Protein AF-A0A8J6VL28-F1 (afdb_monomer_lite)

pLDDT: mean 88.2, std 16.54, range [36.28, 98.81]

Sequence (346 aa):
MFEGRRLRRTLLMALLAIAAMLGVFFAGFLSGGQPANAETRLAEEIAKEVIAACPLADPSDSAARDECGQKLGDSKILSDATAVPVLWGTQLQRNNYNIRTLRTTTRFHPLVMWRVYLSVFMFKGDYRIEQVGDANAGTQQTIIYFPYEYRNDLGLGEYPYPYWHSRTKWESFQFSPEVLMVIEQGKIKAVLRSAEKDRSRDYNSRTWDGRWTWIGETGQQEPRVTLFSYLLSEDNPYTEELDQTYRALDAESRKHDCQTCHNPGNPSFIAPLGIMNYPNQALSIRHTIVRVMESNRMPPAAVDSDGEFIHAGIIDEAERRKYLELARAFAEAGDKALKFEGQPIQ

Structure (mmCIF, N/CA/C/O backbone):
data_AF-A0A8J6VL28-F1
#
_entry.id   AF-A0A8J6VL28-F1
#
loop_
_atom_site.group_PDB
_atom_site.id
_atom_site.type_symbol
_atom_site.label_atom_id
_atom_site.label_alt_id
_atom_site.label_comp_id
_atom_site.label_asym_id
_atom_site.label_entity_id
_atom_site.label_seq_id
_atom_site.pdbx_PDB_ins_code
_atom_site.Cartn_x
_atom_site.Cartn_y
_atom_site.Cartn_z
_atom_site.occupancy
_atom_site.B_iso_or_equiv
_atom_site.auth_seq_id
_atom_site.auth_comp_id
_atom_site.auth_asym_id
_atom_site.auth_atom_id
_atom_site.pdbx_PDB_model_num
ATOM 1 N N . MET A 1 1 ? -60.623 53.398 -21.613 1.00 51.56 1 MET A N 1
ATOM 2 C CA . MET A 1 1 ? -59.429 53.457 -20.732 1.00 51.56 1 MET A CA 1
ATOM 3 C C . MET A 1 1 ? -59.584 52.561 -19.483 1.00 51.56 1 MET A C 1
ATOM 5 O O . MET A 1 1 ? -59.205 52.974 -18.398 1.00 51.56 1 MET A O 1
ATOM 9 N N . PHE A 1 2 ? -60.103 51.324 -19.605 1.00 47.38 2 PHE A N 1
ATOM 10 C CA . PHE A 1 2 ? -60.319 50.438 -18.438 1.00 47.38 2 PHE A CA 1
ATOM 11 C C . PHE A 1 2 ? -60.154 48.921 -18.700 1.00 47.38 2 PHE A C 1
ATOM 13 O O . PHE A 1 2 ? -60.528 48.121 -17.852 1.00 47.38 2 PHE A O 1
ATOM 20 N N . GLU A 1 3 ? -59.533 48.496 -19.809 1.00 46.66 3 GLU A N 1
ATOM 21 C CA . GLU A 1 3 ? -59.345 47.057 -20.116 1.00 46.66 3 GLU A CA 1
ATOM 22 C C . GLU A 1 3 ? -57.904 46.535 -19.955 1.00 46.66 3 GLU A C 1
ATOM 24 O O . GLU A 1 3 ? -57.683 45.332 -19.866 1.00 46.66 3 GLU A O 1
ATOM 29 N N . GLY A 1 4 ? -56.903 47.408 -19.796 1.00 45.47 4 GLY A N 1
ATOM 30 C CA . GLY A 1 4 ? -55.490 46.993 -19.741 1.00 45.47 4 GLY A CA 1
ATOM 31 C C . GLY A 1 4 ? -54.979 46.476 -18.386 1.00 45.47 4 GLY A C 1
ATOM 32 O O . GLY A 1 4 ? -53.867 45.954 -18.312 1.00 45.47 4 GLY A O 1
ATOM 33 N N . ARG A 1 5 ? -55.740 46.623 -17.289 1.00 47.31 5 ARG A N 1
ATOM 34 C CA . ARG A 1 5 ? -55.258 46.289 -15.926 1.00 47.31 5 ARG A CA 1
ATOM 35 C C . ARG A 1 5 ? -55.659 44.903 -15.415 1.00 47.31 5 ARG A C 1
ATOM 37 O O . ARG A 1 5 ? -55.004 44.412 -14.497 1.00 47.31 5 ARG A O 1
ATOM 44 N N . ARG A 1 6 ? -56.678 44.253 -15.992 1.00 48.09 6 ARG A N 1
ATOM 45 C CA . ARG A 1 6 ? -57.078 42.892 -15.577 1.00 48.09 6 ARG A CA 1
ATOM 46 C C . ARG A 1 6 ? -56.187 41.809 -16.188 1.00 48.09 6 ARG A C 1
ATOM 48 O O . ARG A 1 6 ? -55.756 40.934 -15.448 1.00 48.09 6 ARG A O 1
ATOM 55 N N . LEU A 1 7 ? -55.792 41.927 -17.461 1.00 46.69 7 LEU A N 1
ATOM 56 C CA . LEU A 1 7 ? -54.948 40.916 -18.121 1.00 46.69 7 LEU A CA 1
ATOM 57 C C . LEU A 1 7 ? -53.539 40.787 -17.506 1.00 46.69 7 LEU A C 1
ATOM 59 O O . LEU A 1 7 ? -53.004 39.686 -17.414 1.00 46.69 7 LEU A O 1
ATOM 63 N N . ARG A 1 8 ? -52.951 41.890 -17.016 1.00 46.66 8 ARG A N 1
ATOM 64 C CA . ARG A 1 8 ? -51.620 41.870 -16.377 1.00 46.66 8 ARG A CA 1
ATOM 65 C C . ARG A 1 8 ? -51.597 41.182 -15.010 1.00 46.66 8 ARG A C 1
ATOM 67 O O . ARG A 1 8 ? -50.550 40.679 -14.622 1.00 46.66 8 ARG A O 1
ATOM 74 N N . ARG A 1 9 ? -52.718 41.138 -14.279 1.00 47.75 9 ARG A N 1
ATOM 75 C CA . ARG A 1 9 ? -52.777 40.480 -12.960 1.00 47.75 9 ARG A CA 1
ATOM 76 C C . ARG A 1 9 ? -52.974 38.970 -13.073 1.00 47.75 9 ARG A C 1
ATOM 78 O O . ARG A 1 9 ? -52.396 38.237 -12.280 1.00 47.75 9 ARG A O 1
ATOM 85 N N . THR A 1 10 ? -53.704 38.503 -14.085 1.00 49.66 10 THR A N 1
ATOM 86 C CA . THR A 1 10 ? -53.906 37.064 -14.313 1.00 49.66 10 THR A CA 1
ATOM 87 C C . THR A 1 10 ? -52.645 36.384 -14.859 1.00 49.66 10 THR A C 1
ATOM 89 O O . THR A 1 10 ? -52.327 35.276 -14.442 1.00 49.66 10 THR A O 1
ATOM 92 N N . LEU A 1 11 ? -51.865 37.069 -15.709 1.00 47.81 11 LEU A N 1
ATOM 93 C CA . LEU A 1 11 ? -50.587 36.551 -16.225 1.00 47.81 11 LEU A CA 1
ATOM 94 C C . LEU A 1 11 ? -49.465 36.523 -15.171 1.00 47.81 11 LEU A C 1
ATOM 96 O O . LEU A 1 11 ? -48.680 35.578 -15.156 1.00 47.81 11 LEU A O 1
ATOM 100 N N . LEU A 1 12 ? -49.407 37.495 -14.248 1.00 46.97 12 LEU A N 1
ATOM 101 C CA . LEU A 1 12 ? -48.402 37.484 -13.171 1.00 46.97 12 LEU A CA 1
ATOM 102 C C . LEU A 1 12 ? -48.666 36.383 -12.127 1.00 46.97 12 LEU A C 1
ATOM 104 O O . LEU A 1 12 ? -47.725 35.778 -11.625 1.00 46.97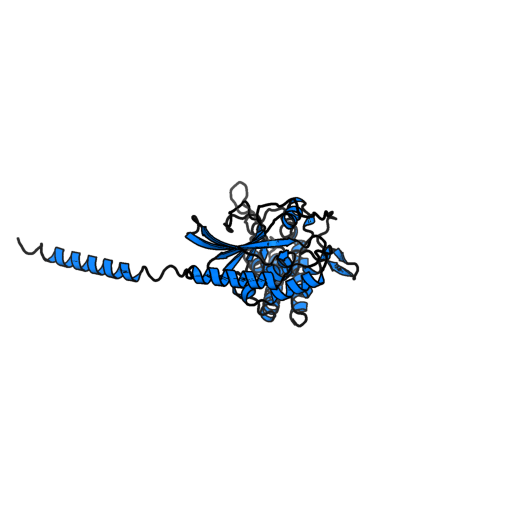 12 LEU A O 1
ATOM 108 N N . MET A 1 13 ? -49.937 36.096 -11.824 1.00 47.69 13 MET A N 1
ATOM 109 C CA . MET A 1 13 ? -50.317 35.031 -10.884 1.00 47.69 13 MET A CA 1
ATOM 110 C C . MET A 1 13 ? -50.080 33.627 -11.467 1.00 47.69 13 MET A C 1
ATOM 112 O O . MET A 1 13 ? -49.684 32.725 -10.734 1.00 47.69 13 MET A O 1
ATOM 116 N N . ALA A 1 14 ? -50.248 33.440 -12.783 1.00 49.41 14 ALA A N 1
ATOM 117 C CA . ALA A 1 14 ? -49.960 32.164 -13.446 1.00 49.41 14 ALA A CA 1
ATOM 118 C C . ALA A 1 14 ? -48.448 31.852 -13.520 1.00 49.41 14 ALA A C 1
ATOM 120 O O . ALA A 1 14 ? -48.051 30.701 -13.353 1.00 49.41 14 ALA A O 1
ATOM 121 N N . LEU A 1 15 ? -47.591 32.867 -13.694 1.00 47.31 15 LEU A N 1
ATOM 122 C CA . LEU A 1 15 ? -46.130 32.692 -13.712 1.00 47.31 15 LEU A CA 1
ATOM 123 C C . LEU A 1 15 ? -45.536 32.415 -12.318 1.00 47.31 15 LEU A C 1
ATOM 125 O O . LEU A 1 15 ? -44.599 31.628 -12.203 1.00 47.31 15 LEU A O 1
ATOM 129 N N . LEU A 1 16 ? -46.111 32.980 -11.250 1.00 46.44 16 LEU A N 1
ATOM 130 C CA . LEU A 1 16 ? -45.704 32.678 -9.868 1.00 46.44 16 LEU A CA 1
ATOM 131 C C . LEU A 1 16 ? -46.142 31.276 -9.409 1.00 46.44 16 LEU A C 1
ATOM 133 O O . LEU A 1 16 ? -45.408 30.629 -8.666 1.00 46.44 16 LEU A O 1
ATOM 137 N N . ALA A 1 17 ? -47.277 30.763 -9.897 1.00 46.38 17 ALA A N 1
ATOM 138 C CA . ALA A 1 17 ? -47.716 29.397 -9.600 1.00 46.38 17 ALA A CA 1
ATOM 139 C C . ALA A 1 17 ? -46.851 28.326 -10.297 1.00 46.38 17 ALA A C 1
ATOM 141 O O . ALA A 1 17 ? -46.592 27.276 -9.712 1.00 46.38 17 ALA A O 1
ATOM 142 N N . ILE A 1 18 ? -46.341 28.601 -11.505 1.00 48.75 18 ILE A N 1
ATOM 143 C CA . ILE A 1 18 ? -45.423 27.693 -12.216 1.00 48.75 18 ILE A CA 1
ATOM 144 C C . ILE A 1 18 ? -44.011 27.739 -11.602 1.00 48.75 18 ILE A C 1
ATOM 146 O O . ILE A 1 18 ? -43.383 26.694 -11.452 1.00 48.75 18 ILE A O 1
ATOM 150 N N . ALA A 1 19 ? -43.536 28.905 -11.148 1.00 46.47 19 ALA A N 1
ATOM 151 C CA . ALA A 1 19 ? -42.257 29.013 -10.437 1.00 46.47 19 ALA A CA 1
ATOM 152 C C . ALA A 1 19 ? -42.285 28.349 -9.043 1.00 46.47 19 ALA A C 1
ATOM 154 O O . ALA A 1 19 ? -41.301 27.735 -8.635 1.00 46.47 19 ALA A O 1
ATOM 155 N N . ALA A 1 20 ? -43.420 28.394 -8.334 1.00 43.62 20 ALA A N 1
ATOM 156 C CA . ALA A 1 20 ? -43.580 27.710 -7.050 1.00 43.62 20 ALA A CA 1
ATOM 157 C C . ALA A 1 20 ? -43.769 26.185 -7.195 1.00 43.62 20 ALA A C 1
ATOM 159 O O . ALA A 1 20 ? -43.295 25.437 -6.344 1.00 43.62 20 ALA A O 1
ATOM 160 N N . MET A 1 21 ? -44.388 25.698 -8.280 1.00 40.28 21 MET A N 1
ATOM 161 C CA . MET A 1 21 ? -44.504 24.252 -8.537 1.00 40.28 21 MET A CA 1
ATOM 162 C C . MET A 1 21 ? -43.230 23.622 -9.120 1.00 40.28 21 MET A C 1
ATOM 164 O O . MET A 1 21 ? -42.978 22.445 -8.872 1.00 40.28 21 MET A O 1
ATOM 168 N N . LEU A 1 22 ? -42.378 24.389 -9.810 1.00 40.84 22 LEU A N 1
ATOM 169 C CA . LEU A 1 22 ? -41.044 23.922 -10.219 1.00 40.84 22 LEU A CA 1
ATOM 170 C C . LEU A 1 22 ? -40.004 24.002 -9.085 1.00 40.84 22 LEU A C 1
ATOM 172 O O . LEU A 1 22 ? -39.051 23.227 -9.084 1.00 40.84 22 LEU A O 1
ATOM 176 N N . GLY A 1 23 ? -40.202 24.873 -8.089 1.00 36.28 23 GLY A N 1
ATOM 177 C CA . GLY A 1 23 ? -39.309 24.999 -6.928 1.00 36.28 23 GLY A CA 1
ATOM 178 C C . GLY A 1 23 ? -39.436 23.879 -5.886 1.00 36.28 23 GLY A C 1
ATOM 179 O O . GLY A 1 23 ? -38.492 23.639 -5.139 1.00 36.28 23 GLY A O 1
ATOM 180 N N . VAL A 1 24 ? -40.565 23.161 -5.847 1.00 40.91 24 VAL A N 1
ATOM 181 C CA . VAL A 1 24 ? -40.807 22.093 -4.853 1.00 40.91 24 VAL A CA 1
ATOM 182 C C . VAL A 1 24 ? -40.460 20.696 -5.388 1.00 40.91 24 VAL A C 1
ATOM 184 O O . VAL A 1 24 ? -40.190 19.795 -4.601 1.00 40.91 24 VAL A O 1
ATOM 187 N N . PHE A 1 25 ? -40.353 20.510 -6.709 1.00 37.97 25 PHE A N 1
ATOM 188 C CA . PHE A 1 25 ? -39.942 19.223 -7.296 1.00 37.97 25 PHE A CA 1
ATOM 189 C C . PHE A 1 25 ? -38.432 19.080 -7.550 1.00 37.97 25 PHE A C 1
ATOM 191 O O . PHE A 1 25 ? -37.958 17.961 -7.728 1.00 37.97 25 PHE A O 1
ATOM 198 N N . PHE A 1 26 ? -37.653 20.167 -7.505 1.00 41.19 26 PHE A N 1
ATOM 199 C CA . PHE A 1 26 ? -36.195 20.115 -7.712 1.00 41.19 26 PHE A CA 1
ATOM 200 C C . PHE A 1 26 ? -35.355 20.068 -6.426 1.00 41.19 26 PHE A C 1
ATOM 202 O O . PHE A 1 26 ? -34.141 19.902 -6.501 1.00 41.19 26 PHE A O 1
ATOM 209 N N . ALA A 1 27 ? -35.974 20.151 -5.244 1.00 38.44 27 ALA A N 1
ATOM 210 C CA . ALA A 1 27 ? -35.260 20.073 -3.965 1.00 38.44 27 ALA A CA 1
ATOM 211 C C . ALA A 1 27 ? -35.035 18.631 -3.456 1.00 38.44 27 ALA A C 1
ATOM 213 O O . ALA A 1 27 ? -34.328 18.436 -2.472 1.00 38.44 27 ALA A O 1
ATOM 214 N N . GLY A 1 28 ? -35.619 17.617 -4.108 1.00 36.34 28 GLY A N 1
ATOM 215 C CA . GLY A 1 28 ? -35.591 16.222 -3.639 1.00 36.34 28 GLY A CA 1
ATOM 216 C C . GLY A 1 28 ? -34.660 15.266 -4.393 1.00 36.34 28 GLY A C 1
ATOM 217 O O . GLY A 1 28 ? -34.542 14.117 -3.985 1.00 36.34 28 GLY A O 1
ATOM 218 N N . PHE A 1 29 ? -34.012 15.700 -5.482 1.00 38.00 29 PHE A N 1
ATOM 219 C CA . PHE A 1 29 ? -33.275 14.797 -6.388 1.00 38.00 29 PHE A CA 1
ATOM 220 C C . PHE A 1 29 ? -31.775 15.082 -6.539 1.00 38.00 29 PHE A C 1
ATOM 222 O O . PHE A 1 29 ? -31.102 14.421 -7.325 1.00 38.00 29 PHE A O 1
ATOM 229 N N . LEU A 1 30 ? -31.213 16.013 -5.766 1.00 42.06 30 LEU A N 1
ATOM 230 C CA . LEU A 1 30 ? -29.786 16.344 -5.826 1.00 42.06 30 LEU A CA 1
ATOM 231 C C . LEU A 1 30 ? -29.181 16.416 -4.425 1.00 42.06 30 LEU A C 1
ATOM 233 O O . LEU A 1 30 ? -28.830 17.494 -3.964 1.00 42.06 30 LEU A O 1
ATOM 237 N N . SER A 1 31 ? -29.100 15.271 -3.743 1.00 40.59 31 SER A N 1
ATOM 238 C CA . SER A 1 31 ? -28.101 14.946 -2.706 1.00 40.59 31 SER A CA 1
ATOM 239 C C . SER A 1 31 ? -28.357 13.522 -2.211 1.00 40.59 31 SER A C 1
ATOM 241 O O . SER A 1 31 ? -28.978 13.309 -1.174 1.00 40.59 31 SER A O 1
ATOM 243 N N . GLY A 1 32 ? -27.900 12.526 -2.972 1.00 37.84 32 GLY A N 1
ATOM 244 C CA . GLY A 1 32 ? -27.868 11.126 -2.540 1.00 37.84 32 GLY A CA 1
ATOM 245 C C . GLY A 1 32 ? -26.802 10.884 -1.467 1.00 37.84 32 GLY A C 1
ATOM 246 O O . GLY A 1 32 ? -25.887 10.098 -1.683 1.00 37.84 32 GLY A O 1
ATOM 247 N N . GLY A 1 33 ? -26.880 11.589 -0.338 1.00 49.34 33 GLY A N 1
ATOM 248 C CA . GLY A 1 33 ? -26.150 11.216 0.868 1.00 49.34 33 GLY A CA 1
ATOM 249 C C . GLY A 1 33 ? -26.872 10.046 1.524 1.00 49.34 33 GLY A C 1
ATOM 250 O O . GLY A 1 33 ? -28.077 10.130 1.770 1.00 49.34 33 GLY A O 1
ATOM 251 N N . GLN A 1 34 ? -26.171 8.941 1.790 1.00 54.88 34 GLN A N 1
ATOM 252 C CA . GLN A 1 34 ? -26.718 7.910 2.671 1.00 54.88 34 GLN A CA 1
ATOM 253 C C . GLN A 1 34 ? -27.100 8.567 4.009 1.00 54.88 34 GLN A C 1
ATOM 255 O O . GLN A 1 34 ? -26.361 9.428 4.491 1.00 54.88 34 GLN A O 1
ATOM 260 N N . PRO A 1 35 ? -28.244 8.205 4.619 1.00 59.59 35 PRO A N 1
ATOM 261 C CA . PRO A 1 35 ? -28.611 8.760 5.916 1.00 59.59 35 PRO A CA 1
ATOM 262 C C . PRO A 1 35 ? -27.474 8.484 6.903 1.00 59.59 35 PRO A C 1
ATOM 264 O O . PRO A 1 35 ? -26.971 7.364 6.932 1.00 59.59 35 PRO A O 1
ATOM 267 N N . ALA A 1 36 ? -27.096 9.472 7.720 1.00 64.81 36 ALA A N 1
ATOM 268 C CA . ALA A 1 36 ? -25.965 9.405 8.657 1.00 64.81 36 ALA A CA 1
ATOM 269 C C . ALA A 1 36 ? -25.915 8.112 9.507 1.00 64.81 36 ALA A C 1
ATOM 271 O O . ALA A 1 36 ? -24.843 7.670 9.896 1.00 64.81 36 ALA A O 1
ATOM 272 N N . ASN A 1 37 ? -27.058 7.462 9.748 1.00 79.56 37 ASN A N 1
ATOM 273 C CA . ASN A 1 37 ? -27.163 6.165 10.425 1.00 79.56 37 ASN A CA 1
ATOM 274 C C . ASN A 1 37 ? -26.621 4.977 9.586 1.00 79.56 37 ASN A C 1
ATOM 276 O O . ASN A 1 37 ? -26.006 4.060 10.120 1.00 79.56 37 ASN A O 1
ATOM 280 N N . ALA A 1 38 ? -26.815 4.962 8.265 1.00 87.19 38 ALA A N 1
ATOM 281 C CA . ALA A 1 38 ? -26.310 3.890 7.402 1.00 87.19 38 ALA A CA 1
ATOM 282 C C . ALA A 1 38 ? -24.778 3.896 7.292 1.00 87.19 38 ALA A C 1
ATOM 284 O O . ALA A 1 38 ? -24.175 2.829 7.361 1.00 87.19 38 ALA A O 1
ATOM 285 N N . GLU A 1 39 ? -24.153 5.071 7.174 1.00 89.50 39 GLU A N 1
ATOM 286 C CA . GLU A 1 39 ? -22.689 5.165 7.100 1.00 89.50 39 GLU A CA 1
ATOM 287 C C . GLU A 1 39 ? -22.029 4.811 8.441 1.00 89.50 39 GLU A C 1
ATOM 289 O O . GLU A 1 39 ? -21.045 4.078 8.453 1.00 89.50 39 GLU A O 1
ATOM 294 N N . THR A 1 40 ? -22.617 5.215 9.576 1.00 92.31 40 THR A N 1
ATOM 295 C CA . THR A 1 40 ? -22.145 4.782 10.904 1.00 92.31 40 THR A CA 1
ATOM 296 C C . THR A 1 40 ? -22.253 3.270 11.089 1.00 92.31 40 THR A C 1
ATOM 298 O O . THR A 1 40 ? -21.316 2.660 11.591 1.00 92.31 40 THR A O 1
ATOM 301 N N . ARG A 1 41 ? -23.348 2.634 10.648 1.00 95.44 41 ARG A N 1
ATOM 302 C CA . ARG A 1 41 ? -23.476 1.167 10.713 1.00 95.44 41 ARG A CA 1
ATOM 303 C C . ARG A 1 41 ? -22.426 0.458 9.863 1.00 95.44 41 ARG A C 1
ATOM 305 O O . ARG A 1 41 ? -21.771 -0.449 10.361 1.00 95.44 41 ARG A O 1
ATOM 312 N N . LEU A 1 42 ? -22.214 0.915 8.627 1.00 96.56 42 LEU A N 1
ATOM 313 C CA . LEU A 1 42 ? -21.136 0.404 7.778 1.00 96.56 42 LEU A CA 1
ATOM 314 C C . LEU A 1 42 ? -19.771 0.563 8.467 1.00 96.56 42 LEU A C 1
ATOM 316 O O . LEU A 1 42 ? -18.965 -0.362 8.471 1.00 96.56 42 LEU A O 1
ATOM 320 N N . ALA A 1 43 ? -19.524 1.719 9.083 1.00 97.75 43 ALA A N 1
ATOM 321 C CA . ALA A 1 43 ? -18.290 1.986 9.805 1.00 97.75 43 ALA A CA 1
ATOM 322 C C . ALA A 1 43 ? -18.095 1.046 11.012 1.00 97.75 43 ALA A C 1
ATOM 324 O O . ALA A 1 43 ? -16.985 0.572 11.241 1.00 97.75 43 ALA A O 1
ATOM 325 N N . GLU A 1 44 ? -19.157 0.722 11.754 1.00 97.94 44 GLU A N 1
ATOM 326 C CA . GLU A 1 44 ? -19.109 -0.267 12.839 1.00 97.94 44 GLU A CA 1
ATOM 327 C C . GLU A 1 44 ? -18.817 -1.684 12.336 1.00 97.94 44 GLU A C 1
ATOM 329 O O . GLU A 1 44 ? -18.062 -2.416 12.975 1.00 97.94 44 GLU A O 1
ATOM 334 N N . GLU A 1 45 ? -19.413 -2.089 11.214 1.00 98.19 45 GLU A N 1
ATOM 335 C CA . GLU A 1 45 ? -19.174 -3.404 10.613 1.00 98.19 45 GLU A CA 1
ATOM 336 C C . GLU A 1 45 ? -17.727 -3.529 10.117 1.00 98.19 45 GLU A C 1
ATOM 338 O O . GLU A 1 45 ? -17.048 -4.496 10.459 1.00 98.19 45 GLU A O 1
ATOM 343 N N . ILE A 1 46 ? -17.218 -2.508 9.414 1.00 98.56 46 ILE A N 1
ATOM 344 C CA . ILE A 1 46 ? -15.805 -2.417 9.011 1.00 98.56 46 ILE A CA 1
ATOM 345 C C . ILE A 1 46 ? -14.895 -2.501 10.238 1.00 98.56 46 ILE A C 1
ATOM 347 O O . ILE A 1 46 ? -13.900 -3.224 10.219 1.00 98.56 46 ILE A O 1
ATOM 351 N N . ALA A 1 47 ? -15.223 -1.776 11.313 1.00 98.56 47 ALA A N 1
ATOM 352 C CA . ALA A 1 47 ? -14.386 -1.752 12.502 1.00 98.56 47 ALA A CA 1
ATOM 353 C C . ALA A 1 47 ? -14.254 -3.139 13.144 1.00 98.56 47 ALA A C 1
ATOM 355 O O . ALA A 1 47 ? -13.145 -3.589 13.437 1.00 98.56 47 ALA A O 1
ATOM 356 N N . LYS A 1 48 ? -15.385 -3.831 13.311 1.00 98.38 48 LYS A N 1
ATOM 357 C CA . LYS A 1 48 ? -15.433 -5.190 13.865 1.00 98.38 48 LYS A CA 1
ATOM 358 C C . LYS A 1 48 ? -14.666 -6.182 12.998 1.00 98.38 48 LYS A C 1
ATOM 360 O O . LYS A 1 48 ? -13.923 -6.992 13.542 1.00 98.38 48 LYS A O 1
ATOM 365 N N . GLU A 1 49 ? -14.812 -6.089 11.680 1.00 98.38 49 GLU A N 1
ATOM 366 C CA . GLU A 1 49 ? -14.115 -6.954 10.729 1.00 98.38 49 GLU A CA 1
ATOM 367 C C . GLU A 1 49 ? -12.590 -6.799 10.829 1.00 98.38 49 GLU A C 1
ATOM 369 O O . GLU A 1 49 ? -11.865 -7.782 10.974 1.00 98.38 49 GLU A O 1
ATOM 374 N N . VAL A 1 50 ? -12.096 -5.557 10.817 1.00 98.62 50 VAL A N 1
ATOM 375 C CA . VAL A 1 50 ? -10.658 -5.250 10.897 1.00 98.62 50 VAL A CA 1
ATOM 376 C C . VAL A 1 50 ? -10.053 -5.754 12.208 1.00 98.62 50 VAL A C 1
ATOM 378 O O . VAL A 1 50 ? -8.985 -6.368 12.211 1.00 98.62 50 VAL A O 1
ATOM 381 N N . ILE A 1 51 ? -10.752 -5.528 13.321 1.00 98.50 51 ILE A N 1
ATOM 382 C CA . ILE A 1 51 ? -10.334 -5.983 14.650 1.00 98.50 51 ILE A CA 1
ATOM 383 C C . ILE A 1 51 ? -10.295 -7.512 14.723 1.00 98.50 51 ILE A C 1
ATOM 385 O O . ILE A 1 51 ? -9.324 -8.076 15.223 1.00 98.50 51 ILE A O 1
ATOM 389 N N . ALA A 1 52 ? -11.331 -8.184 14.215 1.00 98.38 52 ALA A N 1
ATOM 390 C CA . ALA A 1 52 ? -11.411 -9.642 14.221 1.00 98.38 52 ALA A CA 1
ATOM 391 C C . ALA A 1 52 ? -10.341 -10.290 13.327 1.00 98.38 52 ALA A C 1
ATOM 393 O O . ALA A 1 52 ? -9.845 -11.373 13.645 1.00 98.38 52 ALA A O 1
ATOM 394 N N . ALA A 1 53 ? -9.969 -9.633 12.226 1.00 98.56 53 ALA A N 1
ATOM 395 C CA . ALA A 1 53 ? -8.937 -10.119 11.323 1.00 98.56 53 ALA A CA 1
ATOM 396 C C . ALA A 1 53 ? -7.535 -10.057 11.948 1.00 98.56 53 ALA A C 1
ATOM 398 O O . ALA A 1 53 ? -6.752 -10.989 11.774 1.00 98.56 53 ALA A O 1
ATOM 399 N N . CYS A 1 54 ? -7.229 -8.993 12.695 1.00 98.44 54 CYS A N 1
ATOM 400 C CA . CYS A 1 54 ? -5.874 -8.699 13.168 1.00 98.44 54 CYS A CA 1
ATOM 401 C C . CYS A 1 54 ? -5.821 -8.436 14.683 1.00 98.44 54 CYS A C 1
ATOM 403 O O . CYS A 1 54 ? -5.515 -7.313 15.099 1.00 98.44 54 CYS A O 1
ATOM 405 N N . PRO A 1 55 ? -6.109 -9.449 15.521 1.00 98.06 55 PRO A N 1
ATOM 406 C CA . PRO A 1 55 ? -6.022 -9.319 16.973 1.00 98.06 55 PRO A CA 1
ATOM 407 C C . PRO A 1 55 ? -4.571 -9.128 17.446 1.00 98.06 55 PRO A C 1
ATOM 409 O O . PRO A 1 55 ? -3.613 -9.334 16.693 1.00 98.06 55 PRO A O 1
ATOM 412 N N . LEU A 1 56 ? -4.405 -8.760 18.721 1.00 98.25 56 LEU A N 1
ATOM 413 C CA . LEU A 1 56 ? -3.096 -8.753 19.381 1.00 98.25 56 LEU A CA 1
ATOM 414 C C . LEU A 1 56 ? -2.448 -10.144 19.337 1.00 98.25 56 LEU A C 1
ATOM 416 O O . LEU A 1 56 ? -3.082 -11.151 19.648 1.00 98.25 56 LEU A O 1
ATOM 420 N N . ALA A 1 57 ? -1.169 -10.168 18.980 1.00 97.75 57 ALA A N 1
ATOM 421 C CA . ALA A 1 57 ? -0.306 -11.340 18.946 1.00 97.75 57 ALA A CA 1
ATOM 422 C C . ALA A 1 57 ? 1.129 -10.918 19.313 1.00 97.75 57 ALA A C 1
ATOM 424 O O . ALA A 1 57 ? 1.380 -9.746 19.607 1.00 97.75 57 ALA A O 1
ATOM 425 N N . ASP A 1 58 ? 2.074 -11.856 19.287 1.00 97.69 58 ASP A N 1
ATOM 426 C CA . ASP A 1 58 ? 3.492 -11.522 19.419 1.00 97.69 58 ASP A CA 1
ATOM 427 C C . ASP A 1 58 ? 3.928 -10.603 18.244 1.00 97.69 58 ASP A C 1
ATOM 429 O O . ASP A 1 58 ? 3.633 -10.912 17.080 1.00 97.69 58 ASP A O 1
ATOM 433 N N . PRO A 1 59 ? 4.601 -9.460 18.503 1.00 97.06 59 PRO A N 1
ATOM 434 C CA . PRO A 1 59 ? 5.089 -8.552 17.460 1.00 97.06 59 PRO A CA 1
ATOM 435 C C . PRO A 1 59 ? 6.066 -9.172 16.447 1.00 97.06 59 PRO A C 1
ATOM 437 O O . PRO A 1 59 ? 6.273 -8.572 15.389 1.00 97.06 59 PRO A O 1
ATOM 440 N N . SER A 1 60 ? 6.660 -10.327 16.759 1.00 97.81 60 SER A N 1
ATOM 441 C CA . SER A 1 60 ? 7.567 -11.097 15.896 1.00 97.81 60 SER A CA 1
ATOM 442 C C . SER A 1 60 ? 6.876 -12.222 15.105 1.00 97.81 60 SER A C 1
ATOM 444 O O . SER A 1 60 ? 7.497 -12.833 14.235 1.00 97.81 60 SER A O 1
ATOM 446 N N . ASP A 1 61 ? 5.587 -12.483 15.352 1.00 98.44 61 ASP A N 1
ATOM 447 C CA . ASP A 1 61 ? 4.855 -13.604 14.753 1.00 98.44 61 ASP A CA 1
ATOM 448 C C . ASP A 1 61 ? 4.434 -13.325 13.298 1.00 98.44 61 ASP A C 1
ATOM 450 O O . ASP A 1 61 ? 3.405 -12.691 13.021 1.00 98.44 61 ASP A O 1
ATOM 454 N N . SER A 1 62 ? 5.235 -13.831 12.355 1.00 97.62 62 SER A N 1
ATOM 455 C CA . SER A 1 62 ? 4.941 -13.778 10.918 1.00 97.62 62 SER A CA 1
ATOM 456 C C . SER A 1 62 ? 3.683 -14.563 10.531 1.00 97.62 62 SER A C 1
ATOM 458 O O . SER A 1 62 ? 2.984 -14.149 9.609 1.00 97.62 62 SER A O 1
ATOM 460 N N . ALA A 1 63 ? 3.357 -15.664 11.217 1.00 98.38 63 ALA A N 1
ATOM 461 C CA . ALA A 1 63 ? 2.183 -16.471 10.884 1.00 98.38 63 ALA A CA 1
ATOM 462 C C . ALA A 1 63 ? 0.892 -15.734 11.261 1.00 98.38 63 ALA A C 1
ATOM 464 O O . ALA A 1 63 ? -0.024 -15.642 10.444 1.00 98.38 63 ALA A O 1
ATOM 465 N N . ALA A 1 64 ? 0.852 -15.113 12.444 1.00 98.56 64 ALA A N 1
ATOM 466 C CA . ALA A 1 64 ? -0.261 -14.254 12.844 1.00 98.56 64 ALA A CA 1
ATOM 467 C C . ALA A 1 64 ? -0.416 -13.044 11.910 1.00 98.56 64 ALA A C 1
ATOM 469 O O . ALA A 1 64 ? -1.534 -12.601 11.638 1.00 98.56 64 ALA A O 1
ATOM 470 N N . ARG A 1 65 ? 0.696 -12.496 11.401 1.00 98.25 65 ARG A N 1
ATOM 471 C CA . ARG A 1 65 ? 0.668 -11.429 10.395 1.00 98.25 65 ARG A CA 1
ATOM 472 C C . ARG A 1 65 ? 0.081 -11.916 9.065 1.00 98.25 65 ARG A C 1
ATOM 474 O O . ARG A 1 65 ? -0.726 -11.196 8.476 1.00 98.25 65 ARG A O 1
ATOM 481 N N . ASP A 1 66 ? 0.462 -13.102 8.601 1.00 98.44 66 ASP A N 1
ATOM 482 C CA . ASP A 1 66 ? -0.022 -13.671 7.338 1.00 98.44 66 ASP A CA 1
ATOM 483 C C . ASP A 1 66 ? -1.509 -14.045 7.426 1.00 98.44 66 ASP A C 1
ATOM 485 O O . ASP A 1 66 ? -2.276 -13.696 6.529 1.00 98.44 66 ASP A O 1
ATOM 489 N N . GLU A 1 67 ? -1.952 -14.636 8.540 1.00 98.56 67 GLU A N 1
ATOM 490 C CA . GLU A 1 67 ? -3.369 -14.924 8.801 1.00 98.56 67 GLU A CA 1
ATOM 491 C C . GLU A 1 67 ? -4.210 -13.637 8.829 1.00 98.56 67 GLU A C 1
ATOM 493 O O . GLU A 1 67 ? -5.280 -13.566 8.222 1.00 98.56 67 GLU A O 1
ATOM 498 N N . CYS A 1 68 ? -3.709 -12.593 9.495 1.00 98.62 68 CYS A N 1
ATOM 499 C CA . CYS A 1 68 ? -4.325 -11.267 9.498 1.00 98.62 68 CYS A CA 1
ATOM 500 C C . CYS A 1 68 ? -4.415 -10.686 8.081 1.00 98.62 68 CYS A C 1
ATOM 502 O O . CYS A 1 68 ? -5.477 -10.216 7.671 1.00 98.62 68 CYS A O 1
ATOM 504 N N . GLY A 1 69 ? -3.335 -10.775 7.296 1.00 98.25 69 GLY A N 1
ATOM 505 C CA . GLY A 1 69 ? -3.341 -10.390 5.889 1.00 98.25 69 GLY A CA 1
ATOM 506 C C . GLY A 1 69 ? -4.422 -11.129 5.102 1.00 98.25 69 GLY A C 1
ATOM 507 O O . GLY A 1 69 ? -5.247 -10.483 4.453 1.00 98.25 69 GLY A O 1
ATOM 508 N N . GLN A 1 70 ? -4.460 -12.457 5.201 1.00 98.00 70 GLN A N 1
ATOM 509 C CA . GLN A 1 70 ? -5.435 -13.299 4.515 1.00 98.00 70 GLN A CA 1
ATOM 510 C C . GLN A 1 70 ? -6.874 -12.910 4.872 1.00 98.00 70 GLN A C 1
ATOM 512 O O . GLN A 1 70 ? -7.640 -12.567 3.975 1.00 98.00 70 GLN A O 1
ATOM 517 N N . LYS A 1 71 ? -7.224 -12.859 6.166 1.00 98.50 71 LYS A N 1
ATOM 518 C CA . LYS A 1 71 ? -8.573 -12.483 6.627 1.00 98.50 71 LYS A CA 1
ATOM 519 C C . LYS A 1 71 ? -9.002 -11.109 6.116 1.00 98.50 71 LYS A C 1
ATOM 521 O O . LYS A 1 71 ? -10.127 -10.956 5.649 1.00 98.50 71 LYS A O 1
ATOM 526 N N . LEU A 1 72 ? -8.108 -10.118 6.164 1.00 98.25 72 LEU A N 1
ATOM 527 C CA . LEU A 1 72 ? -8.396 -8.784 5.637 1.00 98.25 72 LEU A CA 1
ATOM 528 C C . LEU A 1 72 ? -8.594 -8.789 4.111 1.00 98.25 72 LEU A C 1
ATOM 530 O O . LEU A 1 72 ? -9.459 -8.078 3.605 1.00 98.25 72 LEU A O 1
ATOM 534 N N . GLY A 1 73 ? -7.792 -9.561 3.371 1.00 96.56 73 GLY A N 1
ATOM 535 C CA . GLY A 1 73 ? -7.889 -9.660 1.911 1.00 96.56 73 GLY A CA 1
ATOM 536 C C . GLY A 1 73 ? -9.141 -10.388 1.420 1.00 96.56 73 GLY A C 1
ATOM 537 O O . GLY A 1 73 ? -9.713 -9.998 0.402 1.00 96.56 73 GLY A O 1
ATOM 538 N N . ASP A 1 74 ? -9.582 -11.397 2.169 1.00 96.50 74 ASP A N 1
ATOM 539 C CA . ASP A 1 74 ? -10.734 -12.246 1.838 1.00 96.50 74 ASP A CA 1
ATOM 540 C C . ASP A 1 74 ? -12.069 -11.602 2.264 1.00 96.50 74 ASP A C 1
ATOM 542 O O . ASP A 1 74 ? -13.159 -12.058 1.895 1.00 96.50 74 ASP A O 1
ATOM 546 N N . SER A 1 75 ? -11.996 -10.514 3.035 1.00 97.50 75 SER A N 1
ATOM 547 C CA . SER A 1 75 ? -13.151 -9.797 3.553 1.00 97.50 75 SER A CA 1
ATOM 548 C C . SER A 1 75 ? -13.939 -9.090 2.445 1.00 97.50 75 SER A C 1
ATOM 550 O O . SER A 1 75 ? -13.504 -8.092 1.859 1.00 97.50 75 SER A O 1
ATOM 552 N N . LYS A 1 76 ? -15.166 -9.566 2.199 1.00 95.31 76 LYS A N 1
ATOM 553 C CA . LYS A 1 76 ? -16.088 -8.934 1.241 1.00 95.31 76 LYS A CA 1
ATOM 554 C C . LYS A 1 76 ? -16.503 -7.537 1.671 1.00 95.31 76 LYS A C 1
ATOM 556 O O . LYS A 1 76 ? -16.564 -6.659 0.822 1.00 95.31 76 LYS A O 1
ATOM 561 N N . ILE A 1 77 ? -16.735 -7.307 2.965 1.00 96.06 77 ILE A N 1
ATOM 562 C CA . ILE A 1 77 ? -17.117 -5.973 3.433 1.00 96.06 77 ILE A CA 1
ATOM 563 C C . ILE A 1 77 ? -16.004 -4.961 3.162 1.00 96.06 77 ILE A C 1
ATOM 565 O O . ILE A 1 77 ? -16.288 -3.868 2.681 1.00 96.06 77 ILE A O 1
ATOM 569 N N . LEU A 1 78 ? -14.738 -5.330 3.382 1.00 96.94 78 LEU A N 1
ATOM 570 C CA . LEU A 1 78 ? -13.616 -4.457 3.049 1.00 96.94 78 LEU A CA 1
ATOM 571 C C . LEU A 1 78 ? -13.484 -4.276 1.539 1.00 96.94 78 LEU A C 1
ATOM 573 O O . LEU A 1 78 ? -13.350 -3.143 1.082 1.00 96.94 78 LEU A O 1
ATOM 577 N N . SER A 1 79 ? -13.565 -5.350 0.755 1.00 94.31 79 SER A N 1
ATOM 578 C CA . SER A 1 79 ? -13.506 -5.270 -0.711 1.00 94.31 79 SER A CA 1
ATOM 579 C C . SER A 1 79 ? -14.585 -4.332 -1.275 1.00 94.31 79 SER A C 1
ATOM 581 O O . SER A 1 79 ? -14.280 -3.375 -1.993 1.00 94.31 79 SER A O 1
ATOM 583 N N . ASP A 1 80 ? -15.836 -4.518 -0.850 1.00 94.75 80 ASP A N 1
ATOM 584 C CA . ASP A 1 80 ? -16.990 -3.756 -1.320 1.00 94.75 80 ASP A CA 1
ATOM 585 C C . ASP A 1 80 ? -16.992 -2.320 -0.796 1.00 94.75 80 ASP A C 1
ATOM 587 O O . ASP A 1 80 ? -17.402 -1.404 -1.510 1.00 94.75 80 ASP A O 1
ATOM 591 N N . ALA A 1 81 ? -16.527 -2.083 0.430 1.00 96.56 81 ALA A N 1
ATOM 592 C CA . ALA A 1 81 ? -16.516 -0.753 1.025 1.00 96.56 81 ALA A CA 1
ATOM 593 C C . ALA A 1 81 ? -15.281 0.070 0.651 1.00 96.56 81 ALA A C 1
ATOM 595 O O . ALA A 1 81 ? -15.230 1.241 1.003 1.00 96.56 81 ALA A O 1
ATOM 596 N N . THR A 1 82 ? -14.287 -0.454 -0.068 1.00 97.56 82 THR A N 1
ATOM 597 C CA . THR A 1 82 ? -13.060 0.307 -0.365 1.00 97.56 82 THR A CA 1
ATOM 598 C C . THR A 1 82 ? -13.098 0.950 -1.749 1.00 97.56 82 THR A C 1
ATOM 600 O O . THR A 1 82 ? -13.581 0.375 -2.723 1.00 97.56 82 THR A O 1
ATOM 603 N N . ALA A 1 83 ? -12.601 2.183 -1.858 1.00 96.19 83 ALA A N 1
ATOM 604 C CA . ALA A 1 83 ? -12.389 2.822 -3.153 1.00 96.19 83 ALA A CA 1
ATOM 605 C C . ALA A 1 83 ? -11.192 2.208 -3.897 1.00 96.19 83 ALA A C 1
ATOM 607 O O . ALA A 1 83 ? -10.206 1.804 -3.286 1.00 96.19 83 ALA A O 1
ATOM 608 N N . VAL A 1 84 ? -11.242 2.207 -5.231 1.00 94.69 84 VAL A N 1
ATOM 609 C CA . VAL A 1 84 ? -10.101 1.833 -6.079 1.00 94.69 84 VAL A CA 1
ATOM 610 C C . VAL A 1 84 ? -9.645 3.058 -6.875 1.00 94.69 84 VAL A C 1
ATOM 612 O O . VAL A 1 84 ? -10.372 3.508 -7.760 1.00 94.69 84 VAL A O 1
ATOM 615 N N . PRO A 1 85 ? -8.462 3.634 -6.591 1.00 94.44 85 PRO A N 1
ATOM 616 C CA . PRO A 1 85 ? -7.536 3.294 -5.506 1.00 94.44 85 PRO A CA 1
ATOM 617 C C . PRO A 1 85 ? -7.993 3.820 -4.133 1.00 94.44 85 PRO A C 1
ATOM 619 O O . PRO A 1 85 ? -8.727 4.808 -4.047 1.00 94.44 85 PRO A O 1
ATOM 622 N N . VAL A 1 86 ? -7.455 3.222 -3.068 1.00 97.00 86 VAL A N 1
ATOM 623 C CA . VAL A 1 86 ? -7.472 3.766 -1.702 1.00 97.00 86 VAL A CA 1
ATOM 624 C C . VAL A 1 86 ? -6.156 4.490 -1.424 1.00 97.00 86 VAL A C 1
ATOM 626 O O . VAL A 1 86 ? -5.095 4.098 -1.921 1.00 97.00 86 VAL A O 1
ATOM 629 N N . LEU A 1 87 ? -6.210 5.581 -0.661 1.00 97.12 87 LEU A N 1
ATOM 630 C CA . LEU A 1 87 ? -5.022 6.345 -0.281 1.00 97.12 87 LEU A CA 1
ATOM 631 C C . LEU A 1 87 ? -4.450 5.856 1.053 1.00 97.12 87 LEU A C 1
ATOM 633 O O . LEU A 1 87 ? -5.173 5.763 2.036 1.00 97.12 87 LEU A O 1
ATOM 637 N N . TRP A 1 88 ? -3.143 5.621 1.114 1.00 96.75 88 TRP A N 1
ATOM 638 C CA . TRP A 1 88 ? -2.413 5.287 2.340 1.00 96.75 88 TRP A CA 1
ATOM 639 C C . TRP A 1 88 ? -1.465 6.409 2.735 1.00 96.75 88 TRP A C 1
ATOM 641 O O . TRP A 1 88 ? -0.680 6.859 1.901 1.00 96.75 88 TRP A O 1
ATOM 651 N N . GLY A 1 89 ? -1.474 6.846 3.993 1.00 94.31 89 GLY A N 1
ATOM 652 C CA . GLY A 1 89 ? -0.587 7.928 4.421 1.00 94.31 89 GLY A CA 1
ATOM 653 C C . GLY A 1 89 ? -0.542 8.164 5.925 1.00 94.31 89 GLY A C 1
ATOM 654 O O . GLY A 1 89 ? -0.801 7.274 6.729 1.00 94.31 89 GLY A O 1
ATOM 655 N N . THR A 1 90 ? -0.187 9.389 6.296 1.00 92.44 90 THR A N 1
ATOM 656 C CA . THR A 1 90 ? -0.229 9.895 7.674 1.00 92.44 90 THR A CA 1
ATOM 657 C C . THR A 1 90 ? -0.996 11.213 7.661 1.00 92.44 90 THR A C 1
ATOM 659 O O . THR A 1 90 ? -0.847 11.992 6.715 1.00 92.44 90 THR A O 1
ATOM 662 N N . GLN A 1 91 ? -1.786 11.486 8.698 1.00 91.81 91 GLN A N 1
ATOM 663 C CA . GLN A 1 91 ? -2.347 12.819 8.913 1.00 91.81 91 GLN A CA 1
ATOM 664 C C . GLN A 1 91 ? -1.230 13.873 8.990 1.00 91.81 91 GLN A C 1
ATOM 666 O O . GLN A 1 91 ? -0.177 13.635 9.578 1.00 91.81 91 GLN A O 1
ATOM 671 N N . LEU A 1 92 ? -1.461 15.060 8.425 1.00 86.56 92 LEU A N 1
ATOM 672 C CA . LEU A 1 92 ? -0.507 16.174 8.547 1.00 86.56 92 LEU A CA 1
ATOM 673 C C . LEU A 1 92 ? -0.506 16.774 9.958 1.00 86.56 92 LEU A C 1
ATOM 675 O O . LEU A 1 92 ? 0.534 17.166 10.473 1.00 86.56 92 LEU A O 1
ATOM 679 N N . GLN A 1 93 ? -1.685 16.843 10.569 1.00 88.94 93 GLN A N 1
ATOM 680 C CA . GLN A 1 93 ? -1.908 17.329 11.923 1.00 88.94 93 GLN A CA 1
ATOM 681 C C . GLN A 1 93 ? -3.167 16.672 12.489 1.00 88.94 93 GLN A C 1
ATOM 683 O O . GLN A 1 93 ? -3.983 16.134 11.732 1.00 88.94 93 GLN A O 1
ATOM 688 N N . ARG A 1 94 ? -3.337 16.750 13.811 1.00 89.19 94 ARG A N 1
ATOM 689 C CA . ARG A 1 94 ? -4.540 16.271 14.494 1.00 89.19 94 ARG A CA 1
ATOM 690 C C . ARG A 1 94 ? -5.795 16.846 13.832 1.00 89.19 94 ARG A C 1
ATOM 692 O O . ARG A 1 94 ? -5.837 18.032 13.509 1.00 89.19 94 ARG A O 1
ATOM 699 N N . ASN A 1 95 ? -6.801 16.002 13.643 1.00 86.19 95 ASN A N 1
ATOM 700 C CA . ASN A 1 95 ? -8.091 16.351 13.047 1.00 86.19 95 ASN A CA 1
ATOM 701 C C . ASN A 1 95 ? -8.044 16.869 11.595 1.00 86.19 95 ASN A C 1
ATOM 703 O O . ASN A 1 95 ? -9.008 17.466 11.121 1.00 86.19 95 ASN A O 1
ATOM 707 N N . ASN A 1 96 ? -6.947 16.639 10.861 1.00 87.56 96 ASN A N 1
ATOM 708 C CA . ASN A 1 96 ? -6.907 16.866 9.417 1.00 87.56 96 ASN A CA 1
ATOM 709 C C . ASN A 1 96 ? -7.159 15.552 8.660 1.00 87.56 96 ASN A C 1
ATOM 711 O O . ASN A 1 96 ? -6.262 14.714 8.540 1.00 87.56 96 ASN A O 1
ATOM 715 N N . TYR A 1 97 ? -8.373 15.410 8.123 1.00 88.38 97 TYR A N 1
ATOM 716 C CA . TYR A 1 97 ? -8.805 14.279 7.287 1.00 88.38 97 TYR A CA 1
ATOM 717 C C . TYR A 1 97 ? -8.960 14.661 5.809 1.00 88.38 97 TYR A C 1
ATOM 719 O O . TYR A 1 97 ? -9.475 13.872 5.018 1.00 88.38 97 TYR A O 1
ATOM 727 N N . ASN A 1 98 ? -8.540 15.868 5.407 1.00 86.56 98 ASN A N 1
ATOM 728 C CA . ASN A 1 98 ? -8.727 16.324 4.034 1.00 86.56 98 ASN A CA 1
ATOM 729 C C . ASN A 1 98 ? -7.709 15.652 3.104 1.00 86.56 98 ASN A C 1
ATOM 731 O O . ASN A 1 98 ? -6.611 16.162 2.852 1.00 86.56 98 ASN A O 1
ATOM 735 N N . ILE A 1 99 ? -8.124 14.522 2.538 1.00 86.62 99 ILE A N 1
ATOM 736 C CA . ILE A 1 99 ? -7.314 13.664 1.671 1.00 86.62 99 ILE A CA 1
ATOM 737 C C . ILE A 1 99 ? -6.845 14.347 0.378 1.00 86.62 99 ILE A C 1
ATOM 739 O O . ILE A 1 99 ? -5.863 13.908 -0.215 1.00 86.62 99 ILE A O 1
ATOM 743 N N . ARG A 1 100 ? -7.489 15.446 -0.047 1.00 83.69 100 ARG A N 1
ATOM 744 C CA . ARG A 1 100 ? -7.094 16.231 -1.235 1.00 83.69 100 ARG A CA 1
ATOM 745 C C . ARG A 1 100 ? -5.864 17.098 -0.963 1.00 83.69 100 ARG A C 1
ATOM 747 O O . ARG A 1 100 ? -5.106 17.433 -1.875 1.00 83.69 100 ARG A O 1
ATOM 754 N N . THR A 1 101 ? -5.657 17.472 0.296 1.00 81.62 101 THR A N 1
ATOM 755 C CA . THR A 1 101 ? -4.511 18.287 0.721 1.00 81.62 101 THR A CA 1
ATOM 756 C C . THR A 1 101 ? -3.318 17.455 1.181 1.00 81.62 101 THR A C 1
ATOM 758 O O . THR A 1 101 ? -2.200 17.966 1.205 1.00 81.62 101 THR A O 1
ATOM 761 N N . LEU A 1 102 ? -3.509 16.163 1.474 1.00 82.62 102 LEU A N 1
ATOM 762 C CA . LEU A 1 102 ? -2.430 15.293 1.939 1.00 82.62 102 LEU A CA 1
ATOM 763 C C . LEU A 1 102 ? -1.385 15.068 0.838 1.00 82.62 102 LEU A C 1
ATOM 765 O O . LEU A 1 102 ? -1.656 14.453 -0.192 1.00 82.62 102 LEU A O 1
ATOM 769 N N . ARG A 1 103 ? -0.161 15.546 1.084 1.00 81.75 103 ARG A N 1
ATOM 770 C CA . ARG A 1 103 ? 0.997 15.388 0.185 1.00 81.75 103 ARG A CA 1
ATOM 771 C C . ARG A 1 103 ? 1.847 14.145 0.485 1.00 81.75 103 ARG A C 1
ATOM 773 O O . ARG A 1 103 ? 2.911 13.964 -0.086 1.00 81.75 103 ARG A O 1
ATOM 780 N N . THR A 1 104 ? 1.401 13.298 1.407 1.00 81.06 104 THR A N 1
ATOM 781 C CA . THR A 1 104 ? 2.155 12.147 1.936 1.00 81.06 104 THR A CA 1
ATOM 782 C C . THR A 1 104 ? 1.506 10.807 1.588 1.00 81.06 104 THR A C 1
ATOM 784 O O . THR A 1 104 ? 1.808 9.788 2.210 1.00 81.06 104 THR A O 1
ATOM 787 N N . THR A 1 105 ? 0.578 10.801 0.630 1.00 92.50 105 THR A N 1
ATOM 788 C CA . THR A 1 105 ? -0.254 9.638 0.320 1.00 92.50 105 THR A CA 1
ATOM 789 C C . THR A 1 105 ? 0.342 8.771 -0.782 1.00 92.50 105 THR A C 1
ATOM 791 O O . THR A 1 105 ? 1.022 9.249 -1.684 1.00 92.50 105 THR A O 1
ATOM 794 N N . THR A 1 106 ? 0.073 7.473 -0.714 1.00 95.31 106 THR A N 1
ATOM 795 C CA . THR A 1 106 ? 0.373 6.476 -1.749 1.00 95.31 106 THR A CA 1
ATOM 796 C C . THR A 1 106 ? -0.942 5.864 -2.222 1.00 95.31 106 THR A C 1
ATOM 798 O O . THR A 1 106 ? -1.852 5.687 -1.414 1.00 95.31 106 THR A O 1
ATOM 801 N N . ARG A 1 107 ? -1.075 5.576 -3.519 1.00 95.00 107 ARG A N 1
ATOM 802 C CA . ARG A 1 107 ? -2.244 4.881 -4.074 1.00 95.00 107 ARG A CA 1
ATOM 803 C C . ARG A 1 107 ? -2.036 3.379 -3.982 1.00 95.00 107 ARG A C 1
ATOM 805 O O . ARG A 1 107 ? -1.056 2.876 -4.528 1.00 95.00 107 ARG A O 1
ATOM 812 N N . PHE A 1 108 ? -2.999 2.679 -3.395 1.00 97.44 108 PHE A N 1
ATOM 813 C CA . PHE A 1 108 ? -3.039 1.224 -3.419 1.00 97.44 108 PHE A CA 1
ATOM 814 C C . PHE A 1 108 ? -4.354 0.691 -3.965 1.00 97.44 108 PHE A C 1
ATOM 816 O O . PHE A 1 108 ? -5.416 1.300 -3.835 1.00 97.44 108 PHE A O 1
ATOM 823 N N . HIS A 1 109 ? -4.263 -0.485 -4.570 1.00 97.62 109 HIS A N 1
ATOM 824 C CA . HIS A 1 109 ? -5.397 -1.372 -4.723 1.00 97.62 109 HIS A CA 1
ATOM 825 C C . HIS A 1 109 ? -5.840 -1.868 -3.328 1.00 97.62 109 HIS A C 1
ATOM 827 O O . HIS A 1 109 ? -4.959 -2.130 -2.501 1.00 97.62 109 HIS A O 1
ATOM 833 N N . PRO A 1 110 ? -7.150 -2.037 -3.048 1.00 96.94 110 PRO A N 1
ATOM 834 C CA . PRO A 1 110 ? -7.638 -2.503 -1.746 1.00 96.94 110 PRO A CA 1
ATOM 835 C C . PRO A 1 110 ? -6.920 -3.753 -1.233 1.00 96.94 110 PRO A C 1
ATOM 837 O O . PRO A 1 110 ? -6.373 -3.724 -0.137 1.00 96.94 110 PRO A O 1
ATOM 840 N N . LEU A 1 111 ? -6.805 -4.798 -2.061 1.00 97.44 111 LEU A N 1
ATOM 841 C CA . LEU A 1 111 ? -6.106 -6.033 -1.685 1.00 97.44 111 LEU A CA 1
ATOM 842 C C . LEU A 1 111 ? -4.674 -5.783 -1.179 1.00 97.44 111 LEU A C 1
ATOM 844 O O . LEU A 1 111 ? -4.263 -6.369 -0.185 1.00 97.44 111 LEU A O 1
ATOM 848 N N . VAL A 1 112 ? -3.929 -4.874 -1.820 1.00 97.94 112 VAL A N 1
ATOM 849 C CA . VAL A 1 112 ? -2.563 -4.513 -1.406 1.00 97.94 112 VAL A CA 1
ATOM 850 C C . VAL A 1 112 ? -2.595 -3.758 -0.081 1.00 97.94 112 VAL A C 1
ATOM 852 O O . VAL A 1 112 ? -1.840 -4.086 0.830 1.00 97.94 112 VAL A O 1
ATOM 855 N N . MET A 1 113 ? -3.488 -2.775 0.065 1.00 97.75 113 MET A N 1
ATOM 856 C CA . MET A 1 113 ? -3.649 -2.044 1.324 1.00 97.75 113 MET A CA 1
ATOM 857 C C . MET A 1 113 ? -3.922 -3.009 2.486 1.00 97.75 113 MET A C 1
ATOM 859 O O . MET A 1 113 ? -3.259 -2.941 3.517 1.00 97.75 113 MET A O 1
ATOM 863 N N . TRP A 1 114 ? -4.841 -3.947 2.296 1.00 97.38 114 TRP A N 1
ATOM 864 C CA . TRP A 1 114 ? -5.304 -4.862 3.330 1.00 97.38 114 TRP A CA 1
ATOM 865 C C . TRP A 1 114 ? -4.299 -5.979 3.644 1.00 97.38 114 TRP A C 1
ATOM 867 O O . TRP A 1 114 ? -3.811 -6.045 4.773 1.00 97.38 114 TRP A O 1
ATOM 877 N N . ARG A 1 115 ? -3.897 -6.792 2.654 1.00 97.56 115 ARG A N 1
ATOM 878 C CA . ARG A 1 115 ? -2.976 -7.928 2.869 1.00 97.56 115 ARG A CA 1
ATOM 879 C C . ARG A 1 115 ? -1.568 -7.504 3.271 1.00 97.56 115 ARG A C 1
ATOM 881 O O . ARG A 1 115 ? -0.894 -8.231 4.006 1.00 97.56 115 ARG A O 1
ATOM 888 N N . VAL A 1 116 ? -1.098 -6.361 2.768 1.00 97.69 116 VAL A N 1
ATOM 889 C CA . VAL A 1 116 ? 0.317 -5.968 2.855 1.00 97.69 116 VAL A CA 1
ATOM 890 C C . VAL A 1 116 ? 0.532 -4.859 3.883 1.00 97.69 116 VAL A C 1
ATOM 892 O O . VAL A 1 116 ? 1.413 -4.989 4.730 1.00 97.69 116 VAL A O 1
ATOM 895 N N . TYR A 1 117 ? -0.260 -3.783 3.837 1.00 98.00 117 TYR A N 1
ATOM 896 C CA . TYR A 1 117 ? -0.015 -2.591 4.658 1.00 98.00 117 TYR A CA 1
ATOM 897 C C . TYR A 1 117 ? -0.774 -2.561 5.976 1.00 98.00 117 TYR A C 1
ATOM 899 O O . TYR A 1 117 ? -0.233 -2.040 6.945 1.00 98.00 117 TYR A O 1
ATOM 907 N N . LEU A 1 118 ? -2.006 -3.068 6.038 1.00 98.12 118 LEU A N 1
ATOM 908 C CA . LEU A 1 118 ? -2.761 -3.079 7.289 1.00 98.12 118 LEU A CA 1
ATOM 909 C C . LEU A 1 118 ? -2.344 -4.255 8.188 1.00 98.12 118 LEU A C 1
ATOM 911 O O . LEU A 1 118 ? -2.428 -4.146 9.406 1.00 98.12 118 LEU A O 1
ATOM 915 N N . SER A 1 119 ? -1.804 -5.334 7.610 1.00 98.19 119 SER A N 1
ATOM 916 C CA . SER A 1 119 ? -1.436 -6.545 8.358 1.00 98.19 119 SER A CA 1
ATOM 917 C C . SER A 1 119 ? -0.273 -6.390 9.344 1.00 98.19 119 SER A C 1
ATOM 919 O O . SER A 1 119 ? -0.077 -7.228 10.223 1.00 98.19 119 SER A O 1
ATOM 921 N N . VAL A 1 120 ? 0.489 -5.296 9.247 1.00 97.94 120 VAL A N 1
ATOM 922 C CA . VAL A 1 120 ? 1.555 -4.960 10.209 1.00 97.94 120 VAL A CA 1
ATOM 923 C C . VAL A 1 120 ? 1.027 -4.305 11.495 1.00 97.94 120 VAL A C 1
ATOM 925 O O . VAL A 1 120 ? 1.807 -4.032 12.408 1.00 97.94 120 VAL A O 1
ATOM 928 N N . PHE A 1 121 ? -0.281 -4.054 11.584 1.00 98.38 121 PHE A N 1
ATOM 929 C CA . PHE A 1 121 ? -0.948 -3.521 12.771 1.00 98.38 121 PHE A CA 1
ATOM 930 C C . PHE A 1 121 ? -1.755 -4.616 13.473 1.00 98.38 121 PHE A C 1
ATOM 932 O O . PHE A 1 121 ? -2.331 -5.492 12.832 1.00 98.38 121 PHE A O 1
ATOM 939 N N . MET A 1 122 ? -1.800 -4.548 14.801 1.00 98.50 122 MET A N 1
ATOM 940 C CA . MET A 1 122 ? -2.606 -5.418 15.654 1.00 98.50 122 MET A CA 1
ATOM 941 C C . MET A 1 122 ? -3.574 -4.561 16.458 1.00 98.50 122 MET A C 1
ATOM 943 O O . MET A 1 122 ? -3.151 -3.600 17.101 1.00 98.50 122 MET A O 1
ATOM 947 N N . PHE A 1 123 ? -4.860 -4.884 16.442 1.00 98.25 123 PHE A N 1
ATOM 948 C CA . PHE A 1 123 ? -5.891 -4.027 17.021 1.00 98.25 123 PHE A CA 1
ATOM 949 C C . PHE A 1 123 ? -6.319 -4.508 18.407 1.00 98.25 123 PHE A C 1
ATOM 951 O O . PHE A 1 123 ? -6.489 -5.703 18.648 1.00 98.25 123 PHE A O 1
ATOM 958 N N . LYS A 1 124 ? -6.497 -3.551 19.326 1.00 93.00 124 LYS A N 1
ATOM 959 C CA . LYS A 1 124 ? -6.754 -3.813 20.754 1.00 93.00 124 LYS A CA 1
ATOM 960 C C . LYS A 1 124 ? -8.182 -4.282 21.065 1.00 93.00 124 LYS A C 1
ATOM 962 O O . LYS A 1 124 ? -8.414 -4.845 22.131 1.00 93.00 124 LYS A O 1
ATOM 967 N N . GLY A 1 125 ? -9.114 -4.106 20.127 1.00 93.94 125 GLY A N 1
ATOM 968 C CA . GLY A 1 125 ? -10.523 -4.496 20.270 1.00 93.94 125 GLY A CA 1
ATOM 969 C C . GLY A 1 125 ? -11.486 -3.314 20.379 1.00 93.94 125 GLY A C 1
ATOM 970 O O . GLY A 1 125 ? -12.665 -3.428 20.052 1.00 93.94 125 GLY A O 1
ATOM 971 N N . ASP A 1 126 ? -10.978 -2.170 20.805 1.00 95.81 126 ASP A N 1
ATOM 972 C CA . ASP A 1 126 ? -11.667 -0.896 20.900 1.00 95.81 126 ASP A CA 1
ATOM 973 C C . ASP A 1 126 ? -11.541 -0.088 19.600 1.00 95.81 126 ASP A C 1
ATOM 975 O O . ASP A 1 126 ? -10.568 -0.193 18.856 1.00 95.81 126 ASP A O 1
ATOM 979 N N . TYR A 1 127 ? -12.568 0.710 19.309 1.00 98.06 127 TYR A N 1
ATOM 980 C CA . TYR A 1 127 ? -12.600 1.646 18.191 1.00 98.06 127 TYR A CA 1
ATOM 981 C C . TYR A 1 127 ? -13.484 2.841 18.538 1.00 98.06 127 TYR A C 1
ATOM 983 O O . TYR A 1 127 ? -14.354 2.774 19.411 1.00 98.06 127 TYR A O 1
ATOM 991 N N . ARG A 1 128 ? -13.285 3.947 17.825 1.00 97.50 128 ARG A N 1
ATOM 992 C CA . ARG A 1 128 ? -14.152 5.128 17.904 1.00 97.50 128 ARG A CA 1
ATOM 993 C C . ARG A 1 128 ? -14.618 5.512 16.512 1.00 97.50 128 ARG A C 1
ATOM 995 O O . ARG A 1 128 ? -13.857 5.396 15.560 1.00 97.50 128 ARG A O 1
ATOM 1002 N N . ILE A 1 129 ? -15.851 5.995 16.406 1.00 96.94 129 ILE A N 1
ATOM 1003 C CA . ILE A 1 129 ? -16.400 6.542 15.165 1.00 96.94 129 ILE A CA 1
ATOM 1004 C C . ILE A 1 129 ? -16.741 8.009 15.393 1.00 96.94 129 ILE A C 1
ATOM 1006 O O . ILE A 1 129 ? -17.305 8.376 16.424 1.00 96.94 129 ILE A O 1
ATOM 1010 N N . GLU A 1 130 ? -16.383 8.851 14.434 1.00 94.06 130 GLU A N 1
ATOM 1011 C CA . GLU A 1 130 ? -16.687 10.276 14.436 1.00 94.06 130 GLU A CA 1
ATOM 1012 C C . GLU A 1 130 ? -17.226 10.690 13.073 1.00 94.06 130 GLU A C 1
ATOM 1014 O O . GLU A 1 130 ? -16.696 10.281 12.045 1.00 94.06 130 GLU A O 1
ATOM 1019 N N . GLN A 1 131 ? -18.255 11.529 13.057 1.00 92.12 131 GLN A N 1
ATOM 1020 C CA . GLN A 1 131 ? -18.704 12.186 11.837 1.00 92.12 131 GLN A CA 1
ATOM 1021 C C . GLN A 1 131 ? -18.163 13.608 11.811 1.00 92.12 131 GLN A C 1
ATOM 1023 O O . GLN A 1 131 ? -18.436 14.395 12.716 1.00 92.12 131 GLN A O 1
ATOM 1028 N N . VAL A 1 132 ? -17.421 13.939 10.761 1.00 88.56 132 VAL A N 1
ATOM 1029 C CA . VAL A 1 132 ? -16.804 15.251 10.569 1.00 88.56 132 VAL A CA 1
ATOM 1030 C C . VAL A 1 132 ? -17.355 15.886 9.297 1.00 88.56 132 VAL A C 1
ATOM 1032 O O . VAL A 1 132 ? -17.490 15.237 8.264 1.00 88.56 132 VAL A O 1
ATOM 1035 N N . GLY A 1 133 ? -17.723 17.162 9.362 1.00 78.62 133 GLY A N 1
ATOM 1036 C CA . GLY A 1 133 ? -18.082 17.918 8.164 1.00 78.62 133 GLY A CA 1
ATOM 1037 C C . GLY A 1 133 ? -16.827 18.491 7.515 1.00 78.62 133 GLY A C 1
ATOM 1038 O O . GLY A 1 133 ? -16.106 19.241 8.173 1.00 78.62 133 GLY A O 1
ATOM 1039 N N . ASP A 1 134 ? -16.574 18.205 6.236 1.00 65.50 134 ASP A N 1
ATOM 1040 C CA . ASP A 1 134 ? -15.591 18.985 5.480 1.00 65.50 134 ASP A CA 1
ATOM 1041 C C . ASP A 1 134 ? -16.245 20.304 5.043 1.00 65.50 134 ASP A C 1
ATOM 1043 O O . ASP A 1 134 ? -16.987 20.364 4.058 1.00 65.50 134 ASP A O 1
ATOM 1047 N N . ALA A 1 135 ? -15.960 21.376 5.789 1.00 51.72 135 ALA A N 1
ATOM 1048 C CA . ALA A 1 135 ? -16.460 22.722 5.506 1.00 51.72 135 ALA A CA 1
ATOM 1049 C C . ALA A 1 135 ? -16.075 23.240 4.103 1.00 51.72 135 ALA A C 1
ATOM 1051 O O . ALA A 1 135 ? -16.735 24.144 3.596 1.00 51.72 135 ALA A O 1
ATOM 1052 N N . ASN A 1 136 ? -15.042 22.672 3.465 1.00 49.03 136 ASN A N 1
ATOM 1053 C CA . ASN A 1 136 ? -14.558 23.081 2.145 1.00 49.03 136 ASN A CA 1
ATOM 1054 C C . ASN A 1 136 ? -15.049 22.174 1.005 1.00 49.03 136 ASN A C 1
ATOM 1056 O O . ASN A 1 136 ? -15.129 22.630 -0.134 1.00 49.03 136 ASN A O 1
ATOM 1060 N N . ALA A 1 137 ? -15.361 20.904 1.281 1.00 58.72 137 ALA A N 1
ATOM 1061 C CA . ALA A 1 137 ? -15.842 19.956 0.268 1.00 58.72 137 ALA A CA 1
ATOM 1062 C C . ALA A 1 137 ? -17.370 19.780 0.257 1.00 58.72 137 ALA A C 1
ATOM 1064 O O . ALA A 1 137 ? -17.904 19.195 -0.684 1.00 58.72 137 ALA A O 1
ATOM 1065 N N . GLY A 1 138 ? -18.078 20.268 1.282 1.00 61.31 138 GLY A N 1
ATOM 1066 C CA . GLY A 1 138 ? -19.530 20.099 1.405 1.00 61.31 138 GLY A CA 1
ATOM 1067 C C . GLY A 1 138 ? -19.960 18.644 1.629 1.00 61.31 138 GLY A C 1
ATOM 1068 O O . GLY A 1 138 ? -21.136 18.322 1.478 1.00 61.31 138 GLY A O 1
ATOM 1069 N N . THR A 1 139 ? -19.020 17.760 1.974 1.00 70.50 139 THR A N 1
ATOM 1070 C CA . THR A 1 139 ? -19.252 16.333 2.213 1.00 70.50 139 THR A CA 1
ATOM 1071 C C . THR A 1 139 ? -19.011 15.999 3.680 1.00 70.50 139 THR A C 1
ATOM 1073 O O . THR A 1 139 ? -17.994 16.382 4.259 1.00 70.50 139 THR A O 1
ATOM 1076 N N . GLN A 1 140 ? -19.951 15.273 4.282 1.00 85.06 140 GLN A N 1
ATOM 1077 C CA . GLN A 1 140 ? -19.748 14.636 5.580 1.00 85.06 140 GLN A CA 1
ATOM 1078 C C . GLN A 1 140 ? -18.811 13.437 5.389 1.00 85.06 140 GLN A C 1
ATOM 1080 O O . GLN A 1 140 ? -19.001 12.658 4.456 1.00 85.06 140 GLN A O 1
ATOM 1085 N N . GLN A 1 141 ? -17.795 13.322 6.238 1.00 91.31 141 GLN A N 1
ATOM 1086 C CA . GLN A 1 141 ? -16.910 12.165 6.307 1.00 91.31 141 GLN A CA 1
ATOM 1087 C C . GLN A 1 141 ? -17.200 11.410 7.608 1.00 91.31 141 GLN A C 1
ATOM 1089 O O . GLN A 1 141 ? -17.431 12.026 8.653 1.00 91.31 141 GLN A O 1
ATOM 1094 N N . THR A 1 142 ? -17.131 10.085 7.563 1.00 95.06 142 THR A N 1
ATOM 1095 C CA . THR A 1 142 ? -17.143 9.229 8.750 1.00 95.06 142 THR A CA 1
ATOM 1096 C C . THR A 1 142 ? -15.735 8.691 8.981 1.00 95.06 142 THR A C 1
ATOM 1098 O O . THR A 1 142 ? -15.132 8.095 8.092 1.00 95.06 142 THR A O 1
ATOM 1101 N N . ILE A 1 143 ? -15.190 8.920 10.172 1.00 96.62 143 ILE A N 1
ATOM 1102 C CA . ILE A 1 143 ? -13.837 8.529 10.559 1.00 96.62 143 ILE A CA 1
ATOM 1103 C C . ILE A 1 143 ? -13.922 7.388 11.563 1.00 96.62 143 ILE A C 1
ATOM 1105 O O . ILE A 1 143 ? -14.535 7.549 12.618 1.00 96.62 143 ILE A O 1
ATOM 1109 N N . ILE A 1 144 ? -13.276 6.264 11.260 1.00 98.25 144 ILE A N 1
ATOM 1110 C CA . ILE A 1 144 ? -13.037 5.195 12.236 1.00 98.25 144 ILE A CA 1
ATOM 1111 C C . ILE A 1 144 ? -11.624 5.354 12.781 1.00 98.25 144 ILE A C 1
ATOM 1113 O O . ILE A 1 144 ? -10.689 5.514 12.000 1.00 98.25 144 ILE A O 1
ATOM 1117 N N . TYR A 1 145 ? -11.469 5.271 14.096 1.00 98.19 145 TYR A N 1
ATOM 1118 C CA . TYR A 1 145 ? -10.193 5.283 14.799 1.00 98.19 145 TYR A CA 1
ATOM 1119 C C . TYR A 1 145 ? -9.920 3.904 15.380 1.00 98.19 145 TYR A C 1
ATOM 1121 O O . TYR A 1 145 ? -10.755 3.367 16.112 1.00 98.19 145 TYR A O 1
ATOM 1129 N N . PHE A 1 146 ? -8.740 3.374 15.081 1.00 98.19 146 PHE A N 1
ATOM 1130 C CA . PHE A 1 146 ? -8.281 2.055 15.488 1.00 98.19 146 PHE A CA 1
ATOM 1131 C C . PHE A 1 146 ? -7.012 2.167 16.335 1.00 98.19 146 PHE A C 1
ATOM 1133 O O . PHE A 1 146 ? -5.916 2.253 15.768 1.00 98.19 146 PHE A O 1
ATOM 1140 N N . PRO A 1 147 ? -7.122 2.146 17.672 1.00 98.00 147 PRO A N 1
ATOM 1141 C CA . PRO A 1 147 ? -5.982 1.908 18.543 1.00 98.00 147 PRO A CA 1
ATOM 1142 C C . PRO A 1 147 ? -5.265 0.610 18.158 1.00 98.00 147 PRO A C 1
ATOM 1144 O O . PRO A 1 147 ? -5.893 -0.445 18.019 1.00 98.00 147 PRO A O 1
ATOM 1147 N N . TYR A 1 148 ? -3.944 0.680 18.000 1.00 97.81 148 TYR A N 1
ATOM 1148 C CA . TYR A 1 148 ? -3.149 -0.474 17.586 1.00 97.81 148 TYR A CA 1
ATOM 1149 C C . TYR A 1 148 ? -1.857 -0.639 18.388 1.00 97.81 148 TYR A C 1
ATOM 1151 O O . TYR A 1 148 ? -1.337 0.328 18.952 1.00 97.81 148 TYR A O 1
ATOM 1159 N N . GLU A 1 149 ? -1.315 -1.856 18.354 1.00 97.44 149 GLU A N 1
ATOM 1160 C CA . GLU A 1 149 ? 0.102 -2.171 18.561 1.00 97.44 149 GLU A CA 1
ATOM 1161 C C . GLU A 1 149 ? 0.763 -2.520 17.221 1.00 97.44 149 GLU A C 1
ATOM 1163 O O . GLU A 1 149 ? 0.137 -3.110 16.337 1.00 97.44 149 GLU A O 1
ATOM 1168 N N . TYR A 1 150 ? 2.003 -2.074 17.020 1.00 97.75 150 TYR A N 1
ATOM 1169 C CA . TYR A 1 150 ? 2.714 -2.279 15.757 1.00 97.75 150 TYR A CA 1
ATOM 1170 C C . TYR A 1 150 ? 3.582 -3.529 15.840 1.00 97.75 150 TYR A C 1
ATOM 1172 O O . TYR A 1 150 ? 4.303 -3.713 16.819 1.00 97.75 150 TYR A O 1
ATOM 1180 N N . ARG A 1 151 ? 3.578 -4.354 14.791 1.00 98.06 151 ARG A N 1
ATOM 1181 C CA . ARG A 1 151 ? 4.491 -5.497 14.673 1.00 98.06 151 ARG A CA 1
ATOM 1182 C C . ARG A 1 151 ? 5.900 -4.997 14.336 1.00 98.06 151 ARG A C 1
ATOM 1184 O O . ARG A 1 151 ? 6.297 -5.006 13.176 1.00 98.06 151 ARG A O 1
ATOM 1191 N N . ASN A 1 152 ? 6.623 -4.465 15.325 1.00 96.56 152 ASN A N 1
ATOM 1192 C CA . ASN A 1 152 ? 7.951 -3.857 15.150 1.00 96.56 152 ASN A CA 1
ATOM 1193 C C . ASN A 1 152 ? 9.115 -4.863 15.181 1.00 96.56 152 ASN A C 1
ATOM 1195 O O . ASN A 1 152 ? 10.251 -4.475 14.881 1.00 96.56 152 ASN A O 1
ATOM 1199 N N . ASP A 1 153 ? 8.844 -6.134 15.489 1.00 97.38 153 ASP A N 1
ATOM 1200 C CA . ASP A 1 153 ? 9.856 -7.185 15.648 1.00 97.38 153 ASP A CA 1
ATOM 1201 C C . ASP A 1 153 ? 9.797 -8.294 14.583 1.00 97.38 153 ASP A C 1
ATOM 1203 O O . ASP A 1 153 ? 10.511 -9.285 14.662 1.00 97.38 153 ASP A O 1
ATOM 1207 N N . LEU A 1 154 ? 9.014 -8.106 13.516 1.00 97.19 154 LEU A N 1
ATOM 1208 C CA . LEU A 1 154 ? 9.015 -9.032 12.378 1.00 97.19 154 LEU A CA 1
ATOM 1209 C C . LEU A 1 154 ? 10.386 -9.102 11.675 1.00 97.19 154 LEU A C 1
ATOM 1211 O O . LEU A 1 154 ? 11.200 -8.165 11.732 1.00 97.19 154 LEU A O 1
ATOM 1215 N N . GLY A 1 155 ? 10.619 -10.186 10.932 1.00 95.44 155 GLY A N 1
ATOM 1216 C CA . GLY A 1 155 ? 11.762 -10.313 10.024 1.00 95.44 155 GLY A CA 1
ATOM 1217 C C . GLY A 1 155 ? 11.822 -9.180 8.986 1.00 95.44 155 GLY A C 1
ATOM 1218 O O . GLY A 1 155 ? 10.820 -8.547 8.665 1.00 95.44 155 GLY A O 1
ATOM 1219 N N . LEU A 1 156 ? 13.006 -8.885 8.438 1.00 95.00 156 LEU A N 1
ATOM 1220 C CA . LEU A 1 156 ? 13.173 -7.753 7.505 1.00 95.00 156 LEU A CA 1
ATOM 1221 C C . LEU A 1 156 ? 12.295 -7.884 6.247 1.00 95.00 156 LEU A C 1
ATOM 1223 O O . LEU A 1 156 ? 11.785 -6.881 5.748 1.00 95.00 156 LEU A O 1
ATOM 1227 N N . GLY A 1 157 ? 12.104 -9.116 5.769 1.00 95.56 157 GLY A N 1
ATOM 1228 C CA . GLY A 1 157 ? 11.297 -9.457 4.594 1.00 95.56 157 GLY A CA 1
ATOM 1229 C C . GLY A 1 157 ? 9.782 -9.324 4.779 1.00 95.56 157 GLY A C 1
ATOM 1230 O O . GLY A 1 157 ? 9.027 -9.390 3.811 1.00 95.56 157 GLY A O 1
ATOM 1231 N N . GLU A 1 158 ? 9.340 -9.107 6.019 1.00 96.56 158 GLU A N 1
ATOM 1232 C CA . GLU A 1 158 ? 7.930 -9.088 6.424 1.00 96.56 158 GLU A CA 1
ATOM 1233 C C . GLU A 1 158 ? 7.269 -7.716 6.276 1.00 96.56 158 GLU A C 1
ATOM 1235 O O . GLU A 1 158 ? 6.052 -7.571 6.405 1.00 96.56 158 GLU A O 1
ATOM 1240 N N . TYR A 1 159 ? 8.068 -6.684 6.008 1.00 97.44 159 TYR A N 1
ATOM 1241 C CA . TYR A 1 159 ? 7.574 -5.329 5.815 1.00 97.44 159 TYR A CA 1
ATOM 1242 C C . TYR A 1 159 ? 7.398 -5.024 4.322 1.00 97.44 159 TYR A C 1
ATOM 1244 O O . TYR A 1 159 ? 8.220 -5.444 3.507 1.00 97.44 159 TYR A O 1
ATOM 1252 N N . PRO A 1 160 ? 6.391 -4.215 3.938 1.00 96.25 160 PRO A N 1
ATOM 1253 C CA . PRO A 1 160 ? 6.128 -3.864 2.533 1.00 96.25 160 PRO A CA 1
ATOM 1254 C C . PRO A 1 160 ? 7.309 -3.213 1.804 1.00 96.25 160 PRO A C 1
ATOM 1256 O O . PRO A 1 160 ? 7.346 -3.158 0.578 1.00 96.25 160 PRO A O 1
ATOM 1259 N N . TYR A 1 161 ? 8.230 -2.644 2.572 1.00 96.19 161 TYR A N 1
ATOM 1260 C CA . TYR A 1 161 ? 9.570 -2.226 2.190 1.00 96.19 161 TYR A CA 1
ATOM 1261 C C . TYR A 1 161 ? 10.340 -1.892 3.477 1.00 96.19 161 TYR A C 1
ATOM 1263 O O . TYR A 1 161 ? 9.716 -1.789 4.540 1.00 96.19 161 TYR A O 1
ATOM 1271 N N . PRO A 1 162 ? 11.661 -1.647 3.411 1.00 96.19 162 PRO A N 1
ATOM 1272 C CA . PRO A 1 162 ? 12.450 -1.204 4.559 1.00 96.19 162 PRO A CA 1
ATOM 1273 C C . PRO A 1 162 ? 11.961 0.137 5.131 1.00 96.19 162 PRO A C 1
ATOM 1275 O O . PRO A 1 162 ? 12.503 1.186 4.801 1.00 96.19 162 PRO A O 1
ATOM 1278 N N . TYR A 1 163 ? 10.929 0.162 5.983 1.00 95.19 163 TYR A N 1
ATOM 1279 C CA . TYR A 1 163 ? 10.384 1.407 6.550 1.00 95.19 163 TYR A CA 1
ATOM 1280 C C . TYR A 1 163 ? 11.447 2.237 7.285 1.00 95.19 163 TYR A C 1
ATOM 1282 O O . TYR A 1 163 ? 11.342 3.463 7.346 1.00 95.19 163 TYR A O 1
ATOM 1290 N N . TRP A 1 164 ? 12.488 1.567 7.784 1.00 96.19 164 TRP A N 1
ATOM 1291 C CA . TRP A 1 164 ? 13.673 2.133 8.424 1.00 96.19 164 TRP A CA 1
ATOM 1292 C C . TRP A 1 164 ? 14.682 2.787 7.470 1.00 96.19 164 TRP A C 1
ATOM 1294 O O . TRP A 1 164 ? 15.661 3.351 7.950 1.00 96.19 164 TRP A O 1
ATOM 1304 N N . HIS A 1 165 ? 14.428 2.819 6.153 1.00 95.94 165 HIS A N 1
ATOM 1305 C CA . HIS A 1 165 ? 15.163 3.695 5.222 1.00 95.94 165 HIS A CA 1
ATOM 1306 C C . HIS A 1 165 ? 15.096 5.170 5.641 1.00 95.94 165 HIS A C 1
ATOM 1308 O O . HIS A 1 165 ? 16.008 5.949 5.383 1.00 95.94 165 HIS A O 1
ATOM 1314 N N . SER A 1 166 ? 14.024 5.541 6.349 1.00 94.88 166 SER A N 1
ATOM 1315 C CA . SER A 1 166 ? 13.827 6.853 6.944 1.00 94.88 166 SER A CA 1
ATOM 1316 C C . SER A 1 166 ? 13.460 6.687 8.410 1.00 94.88 166 SER A C 1
ATOM 1318 O O . SER A 1 166 ? 12.401 6.150 8.741 1.00 94.88 166 SER A O 1
ATOM 1320 N N . ARG A 1 167 ? 14.297 7.222 9.306 1.00 94.25 167 ARG A N 1
ATOM 1321 C CA . ARG A 1 167 ? 14.018 7.233 10.749 1.00 94.25 167 ARG A CA 1
ATOM 1322 C C . ARG A 1 167 ? 12.645 7.833 11.054 1.00 94.25 167 ARG A C 1
ATOM 1324 O O . ARG A 1 167 ? 11.871 7.244 11.796 1.00 94.25 167 ARG A O 1
ATOM 1331 N N . THR A 1 168 ? 12.316 8.973 10.446 1.00 92.69 168 THR A N 1
ATOM 1332 C CA . THR A 1 168 ? 11.017 9.634 10.642 1.00 92.69 168 THR A CA 1
ATOM 1333 C C . THR A 1 168 ? 9.856 8.744 10.210 1.00 92.69 168 THR A C 1
ATOM 1335 O O . THR A 1 168 ? 8.836 8.700 10.899 1.00 92.69 168 THR A O 1
ATOM 1338 N N . LYS A 1 169 ? 10.006 8.012 9.098 1.00 93.12 169 LYS A N 1
ATOM 1339 C CA . LYS A 1 169 ? 8.997 7.053 8.641 1.00 93.12 169 LYS A CA 1
ATOM 1340 C C . LYS A 1 169 ? 8.852 5.918 9.647 1.00 93.12 169 LYS A C 1
ATOM 1342 O O . LYS A 1 169 ? 7.742 5.689 10.112 1.00 93.12 169 LYS A O 1
ATOM 1347 N N . TRP A 1 170 ? 9.946 5.281 10.046 1.00 96.00 170 TRP A N 1
ATOM 1348 C CA . TRP A 1 170 ? 9.929 4.174 11.001 1.00 96.00 170 TRP A CA 1
ATOM 1349 C C . TRP A 1 170 ? 9.331 4.549 12.359 1.00 96.00 170 TRP A C 1
ATOM 1351 O O . TRP A 1 170 ? 8.450 3.855 12.861 1.00 96.00 170 TRP A O 1
ATOM 1361 N N . GLU A 1 171 ? 9.715 5.708 12.898 1.00 95.38 171 GLU A N 1
ATOM 1362 C CA . GLU A 1 171 ? 9.110 6.268 14.110 1.00 95.38 171 GLU A CA 1
ATOM 1363 C C . GLU A 1 171 ? 7.602 6.511 13.941 1.00 95.38 171 GLU A C 1
ATOM 1365 O O . GLU A 1 171 ? 6.847 6.340 14.893 1.00 95.38 171 GLU A O 1
ATOM 1370 N N . SER A 1 172 ? 7.135 6.903 12.747 1.00 93.44 172 SER A N 1
ATOM 1371 C CA . SER A 1 172 ? 5.703 7.150 12.518 1.00 93.44 172 SER A CA 1
ATOM 1372 C C . SER A 1 172 ? 4.846 5.888 12.595 1.00 93.44 172 SER A C 1
ATOM 1374 O O . SER A 1 172 ? 3.682 5.987 12.960 1.00 93.44 172 SER A O 1
ATOM 1376 N N . PHE A 1 173 ? 5.402 4.716 12.279 1.00 95.19 173 PHE A N 1
ATOM 1377 C CA . PHE A 1 173 ? 4.688 3.445 12.415 1.00 95.19 173 PHE A CA 1
ATOM 1378 C C . PHE A 1 173 ? 4.653 2.967 13.866 1.00 95.19 173 PHE A C 1
ATOM 1380 O O . PHE A 1 173 ? 3.601 2.560 14.348 1.00 95.19 173 PHE A O 1
ATOM 1387 N N . GLN A 1 174 ? 5.781 3.060 14.571 1.00 96.62 174 GLN A N 1
ATOM 1388 C CA . GLN A 1 174 ? 5.899 2.539 15.935 1.00 96.62 174 GLN A CA 1
ATOM 1389 C C . GLN A 1 174 ? 5.223 3.424 16.987 1.00 96.62 174 GLN A C 1
ATOM 1391 O O . GLN A 1 174 ? 4.655 2.910 17.945 1.00 96.62 174 GLN A O 1
ATOM 1396 N N . PHE A 1 175 ? 5.264 4.748 16.808 1.00 97.44 175 PHE A N 1
ATOM 1397 C CA . PHE A 1 175 ? 4.750 5.682 17.812 1.00 97.44 175 PHE A CA 1
ATOM 1398 C C . PHE A 1 175 ? 3.365 6.240 17.504 1.00 97.44 175 PHE A C 1
ATOM 1400 O O . PHE A 1 175 ? 2.776 6.839 18.395 1.00 97.44 175 PHE A O 1
ATOM 1407 N N . SER A 1 176 ? 2.827 6.104 16.288 1.00 96.50 176 SER A N 1
ATOM 1408 C CA . SER A 1 176 ? 1.441 6.532 16.066 1.00 96.50 176 SER A CA 1
ATOM 1409 C C . SER A 1 176 ? 0.503 5.621 16.872 1.00 96.50 176 SER A C 1
ATOM 1411 O O . SER A 1 176 ? 0.661 4.402 16.823 1.00 96.50 176 SER A O 1
ATOM 1413 N N . PRO A 1 177 ? -0.418 6.176 17.682 1.00 96.44 177 PRO A N 1
ATOM 1414 C CA . PRO A 1 177 ? -1.246 5.353 18.554 1.00 96.44 177 PRO A CA 1
ATOM 1415 C C . PRO A 1 177 ? -2.401 4.654 17.836 1.00 96.44 177 PRO A C 1
ATOM 1417 O O . PRO A 1 177 ? -2.948 3.684 18.367 1.00 96.44 177 PRO A O 1
ATOM 1420 N N . GLU A 1 178 ? -2.784 5.155 16.660 1.00 97.12 178 GLU A N 1
ATOM 1421 C CA . GLU A 1 178 ? -3.994 4.736 15.967 1.00 97.12 178 GLU A CA 1
ATOM 1422 C C . GLU A 1 178 ? -3.886 4.866 14.440 1.00 97.12 178 GLU A C 1
ATOM 1424 O O . GLU A 1 178 ? -3.221 5.755 13.896 1.00 97.12 178 GLU A O 1
ATOM 1429 N N . VAL A 1 179 ? -4.579 3.965 13.745 1.00 97.75 179 VAL A N 1
ATOM 1430 C CA . VAL A 1 179 ? -4.868 4.069 12.314 1.00 97.75 179 VAL A CA 1
ATOM 1431 C C . VAL A 1 179 ? -6.282 4.618 12.167 1.00 97.75 179 VAL A C 1
ATOM 1433 O O . VAL A 1 179 ? -7.180 4.268 12.925 1.00 97.75 179 VAL A O 1
ATOM 1436 N N . LEU A 1 180 ? -6.487 5.479 11.180 1.00 97.81 180 LEU A N 1
ATOM 1437 C CA . LEU A 1 180 ? -7.770 6.061 10.838 1.00 97.81 180 LEU A CA 1
ATOM 1438 C C . LEU A 1 180 ? -8.235 5.554 9.479 1.00 97.81 180 LEU A C 1
ATOM 1440 O O . LEU A 1 180 ? -7.437 5.493 8.544 1.00 97.81 180 LEU A O 1
ATOM 1444 N N . MET A 1 181 ? -9.528 5.285 9.339 1.00 98.12 181 MET A N 1
ATOM 1445 C CA . MET A 1 181 ? -10.170 5.080 8.039 1.00 98.12 181 MET A CA 1
ATOM 1446 C C . MET A 1 181 ? -11.131 6.226 7.753 1.00 98.12 181 MET A C 1
ATOM 1448 O O . MET A 1 181 ? -11.998 6.526 8.570 1.00 98.12 181 MET A O 1
ATOM 1452 N N . VAL A 1 182 ? -10.964 6.864 6.594 1.00 96.38 182 VAL A N 1
ATOM 1453 C CA . VAL A 1 182 ? -11.809 7.966 6.121 1.00 96.38 182 VAL A CA 1
ATOM 1454 C C . VAL A 1 182 ? -12.841 7.400 5.155 1.00 96.38 182 VAL A C 1
ATOM 1456 O O . VAL A 1 182 ? -12.486 6.966 4.054 1.00 96.38 182 VAL A O 1
ATOM 1459 N N . ILE A 1 183 ? -14.104 7.405 5.568 1.00 95.56 183 ILE A N 1
ATOM 1460 C CA . ILE A 1 183 ? -15.246 6.955 4.776 1.00 95.56 183 ILE A CA 1
ATOM 1461 C C . ILE A 1 183 ? -15.989 8.176 4.245 1.00 95.56 183 ILE A C 1
ATOM 1463 O O . ILE A 1 183 ? -16.322 9.094 4.991 1.00 95.56 183 ILE A O 1
ATOM 1467 N N . GLU A 1 184 ? -16.248 8.169 2.943 1.00 91.88 184 GLU A N 1
ATOM 1468 C CA . GLU A 1 184 ? -17.094 9.147 2.269 1.00 91.88 184 GLU A CA 1
ATOM 1469 C C . GLU A 1 184 ? -18.006 8.418 1.292 1.00 91.88 184 GLU A C 1
ATOM 1471 O O . GLU A 1 184 ? -17.523 7.675 0.427 1.00 91.88 184 GLU A O 1
ATOM 1476 N N . GLN A 1 185 ? -19.312 8.676 1.384 1.00 90.81 185 GLN A N 1
ATOM 1477 C CA . GLN A 1 185 ? -20.310 8.124 0.462 1.00 90.81 185 GLN A CA 1
ATOM 1478 C C . GLN A 1 185 ? -20.265 6.588 0.447 1.00 90.81 185 GLN A C 1
ATOM 1480 O O . GLN A 1 185 ? -20.220 5.963 -0.616 1.00 90.81 185 GLN A O 1
ATOM 1485 N N . GLY A 1 186 ? -20.187 5.989 1.639 1.00 92.50 186 GLY A N 1
ATOM 1486 C CA . GLY A 1 186 ? -20.126 4.536 1.805 1.00 92.50 186 GLY A CA 1
ATOM 1487 C C . GLY A 1 186 ? -18.844 3.879 1.279 1.00 92.50 186 GLY A C 1
ATOM 1488 O O . GLY A 1 186 ? -18.823 2.665 1.081 1.00 92.50 186 GLY A O 1
ATOM 1489 N N . LYS A 1 187 ? -17.781 4.655 1.015 1.00 95.75 187 LYS A N 1
ATOM 1490 C CA . LYS A 1 187 ? -16.487 4.134 0.556 1.00 95.75 187 LYS A CA 1
ATOM 1491 C C . LYS A 1 187 ? -15.333 4.614 1.430 1.00 95.75 187 LYS A C 1
ATOM 1493 O O . LYS A 1 187 ? -15.164 5.816 1.613 1.00 95.75 187 LYS A O 1
ATOM 1498 N N . ILE A 1 188 ? -14.473 3.699 1.867 1.00 97.56 188 ILE A N 1
ATOM 1499 C CA . ILE A 1 188 ? -13.158 3.982 2.444 1.00 97.56 188 ILE A CA 1
ATOM 1500 C C . ILE A 1 188 ? -12.299 4.619 1.345 1.00 97.56 188 ILE A C 1
ATOM 1502 O O . ILE A 1 188 ? -11.903 3.960 0.380 1.00 97.56 188 ILE A O 1
ATOM 1506 N N . LYS A 1 189 ? -12.037 5.922 1.467 1.00 96.44 189 LYS A N 1
ATOM 1507 C CA . LYS A 1 189 ? -11.216 6.698 0.523 1.00 96.44 189 LYS A CA 1
ATOM 1508 C C . LYS A 1 189 ? -9.748 6.722 0.921 1.00 96.44 189 LYS A C 1
ATOM 1510 O O . LYS A 1 189 ? -8.873 6.807 0.057 1.00 96.44 189 LYS A O 1
ATOM 1515 N N . ALA A 1 190 ? -9.477 6.666 2.221 1.00 97.06 190 ALA A N 1
ATOM 1516 C CA . ALA A 1 190 ? -8.125 6.685 2.742 1.00 97.06 190 ALA A CA 1
ATOM 1517 C C . ALA A 1 190 ? -7.995 5.914 4.050 1.00 97.06 190 ALA A C 1
ATOM 1519 O O . ALA A 1 190 ? -8.928 5.843 4.848 1.00 97.06 190 ALA A O 1
ATOM 1520 N N . VAL A 1 191 ? -6.785 5.420 4.276 1.00 97.94 191 VAL A N 1
ATOM 1521 C CA . VAL A 1 191 ? -6.314 4.885 5.541 1.00 97.94 191 VAL A CA 1
ATOM 1522 C C . VAL A 1 191 ? -5.083 5.698 5.945 1.00 97.94 191 VAL A C 1
ATOM 1524 O O . VAL A 1 191 ? -4.156 5.889 5.154 1.00 97.94 191 VAL A O 1
ATOM 1527 N N . LEU A 1 192 ? -5.083 6.244 7.155 1.00 96.81 192 LEU A N 1
ATOM 1528 C CA . LEU A 1 192 ? -4.066 7.181 7.628 1.00 96.81 192 LEU A CA 1
ATOM 1529 C C . LEU A 1 192 ? -3.518 6.712 8.970 1.00 96.81 192 LEU A C 1
ATOM 1531 O O . LEU A 1 192 ? -4.277 6.274 9.816 1.00 96.81 192 LEU A O 1
ATOM 1535 N N . ARG A 1 193 ? -2.222 6.865 9.218 1.00 96.00 193 ARG A N 1
ATOM 1536 C CA . ARG A 1 193 ? -1.706 6.887 10.596 1.00 96.00 193 ARG A CA 1
ATOM 1537 C C . ARG A 1 193 ? -2.012 8.242 11.232 1.00 96.00 193 ARG A C 1
ATOM 1539 O O . ARG A 1 193 ? -1.965 9.262 10.529 1.00 96.00 193 ARG A O 1
ATOM 1546 N N . SER A 1 194 ? -2.300 8.275 12.530 1.00 94.94 194 SER A N 1
ATOM 1547 C CA . SER A 1 194 ? -2.515 9.545 13.224 1.00 94.94 194 SER A CA 1
ATOM 1548 C C . SER A 1 194 ? -1.238 10.378 13.293 1.00 94.94 194 SER A C 1
ATOM 1550 O O . SER A 1 194 ? -0.118 9.864 13.250 1.00 94.94 194 SER A O 1
ATOM 1552 N N . ALA A 1 195 ? -1.409 11.698 13.375 1.00 93.44 195 ALA A N 1
ATOM 1553 C CA . ALA A 1 195 ? -0.291 12.623 13.558 1.00 93.44 195 ALA A CA 1
ATOM 1554 C C . ALA A 1 195 ? 0.267 12.598 14.996 1.00 93.44 195 ALA A C 1
ATOM 1556 O O . ALA A 1 195 ? 1.363 13.107 15.244 1.00 93.44 195 ALA A O 1
ATOM 1557 N N . GLU A 1 196 ? -0.493 12.038 15.942 1.00 94.69 196 GLU A N 1
ATOM 1558 C CA . GLU A 1 196 ? -0.080 11.890 17.334 1.00 94.69 196 GLU A CA 1
ATOM 1559 C C . GLU A 1 196 ? 1.058 10.873 17.472 1.00 94.69 196 GLU A C 1
ATOM 1561 O O . GLU A 1 196 ? 1.222 9.972 16.649 1.00 94.69 196 GLU A O 1
ATOM 1566 N N . LYS A 1 197 ? 1.867 11.036 18.523 1.00 95.06 197 LYS A N 1
ATOM 1567 C CA . LYS A 1 197 ? 2.974 10.131 18.836 1.00 95.06 197 LYS A CA 1
ATOM 1568 C C . LYS A 1 197 ? 2.972 9.782 20.314 1.00 95.06 197 LYS A C 1
ATOM 1570 O O . LYS A 1 197 ? 3.152 10.658 21.155 1.00 95.06 197 LYS A O 1
ATOM 1575 N N . ASP A 1 198 ? 2.862 8.498 20.597 1.00 96.50 198 ASP A N 1
ATOM 1576 C CA . ASP A 1 198 ? 3.074 7.900 21.901 1.00 96.50 198 ASP A CA 1
ATOM 1577 C C . ASP A 1 198 ? 4.497 7.330 21.970 1.00 96.50 198 ASP A C 1
ATOM 1579 O O . ASP A 1 198 ? 4.789 6.244 21.474 1.00 96.50 198 ASP A O 1
ATOM 1583 N N . ARG A 1 199 ? 5.408 8.107 22.566 1.00 95.81 199 ARG A N 1
ATOM 1584 C CA . ARG A 1 199 ? 6.816 7.717 22.751 1.00 95.81 199 ARG A CA 1
ATOM 1585 C C . ARG A 1 199 ? 7.046 6.833 23.981 1.00 95.81 199 ARG A C 1
ATOM 1587 O O . ARG A 1 199 ? 8.200 6.553 24.286 1.00 95.81 199 ARG A O 1
ATOM 1594 N N . SER A 1 200 ? 5.990 6.434 24.695 1.00 95.94 200 SER A N 1
ATOM 1595 C CA . SER A 1 200 ? 6.106 5.472 25.798 1.00 95.94 200 SER A CA 1
ATOM 1596 C C . SER A 1 200 ? 6.167 4.017 25.317 1.00 95.94 200 SER A C 1
ATOM 1598 O O . SER A 1 200 ? 6.557 3.146 26.087 1.00 95.94 200 SER A O 1
ATOM 1600 N N . ARG A 1 201 ? 5.819 3.767 24.048 1.00 95.12 201 ARG A N 1
ATOM 1601 C CA . ARG A 1 201 ? 5.861 2.450 23.401 1.00 95.12 201 ARG A CA 1
ATOM 1602 C C . ARG A 1 201 ? 7.285 1.967 23.155 1.00 95.12 201 ARG A C 1
ATOM 1604 O O . ARG A 1 201 ? 8.189 2.770 22.903 1.00 95.12 201 ARG A O 1
ATOM 1611 N N . ASP A 1 202 ? 7.441 0.649 23.126 1.00 93.56 202 ASP A N 1
ATOM 1612 C CA . ASP A 1 202 ? 8.704 0.007 22.783 1.00 93.56 202 ASP A CA 1
ATOM 1613 C C . ASP A 1 202 ? 9.153 0.380 21.366 1.00 93.56 202 ASP A C 1
ATOM 1615 O O . ASP A 1 202 ? 8.376 0.393 20.407 1.00 93.56 202 ASP A O 1
ATOM 1619 N N . TYR A 1 203 ? 10.445 0.678 21.238 1.00 95.19 203 TYR A N 1
ATOM 1620 C CA . TYR A 1 203 ? 11.062 1.064 19.977 1.00 95.19 203 TYR A CA 1
ATOM 1621 C C . TYR A 1 203 ? 12.097 0.031 19.547 1.00 95.19 203 TYR A C 1
ATOM 1623 O O . TYR A 1 203 ? 13.138 -0.128 20.183 1.00 95.19 203 TYR A O 1
ATOM 1631 N N . ASN A 1 204 ? 11.847 -0.611 18.412 1.00 96.25 204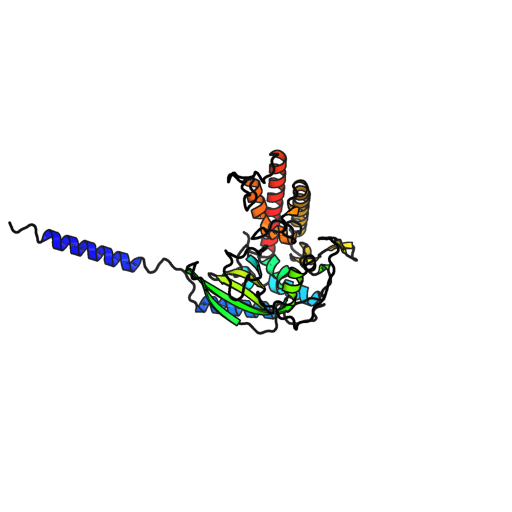 ASN A N 1
ATOM 1632 C CA . ASN A 1 204 ? 12.803 -1.492 17.761 1.00 96.25 204 ASN A CA 1
ATOM 1633 C C . ASN A 1 204 ? 13.608 -0.685 16.730 1.00 96.25 204 ASN A C 1
ATOM 1635 O O . ASN A 1 204 ? 13.071 -0.223 15.718 1.00 96.25 204 ASN A O 1
ATOM 1639 N N . SER A 1 205 ? 14.893 -0.454 16.998 1.00 94.94 205 SER A N 1
ATOM 1640 C CA . SER A 1 205 ? 15.779 0.270 16.083 1.00 94.94 205 SER A CA 1
ATOM 1641 C C . SER A 1 205 ? 16.290 -0.635 14.965 1.00 94.94 205 SER A C 1
ATOM 1643 O O . SER A 1 205 ? 16.764 -1.734 15.237 1.00 94.94 205 SER A O 1
ATOM 1645 N N . ARG A 1 206 ? 16.303 -0.145 13.721 1.00 95.44 206 ARG A N 1
ATOM 1646 C CA . ARG A 1 206 ? 16.853 -0.873 12.568 1.00 95.44 206 ARG A CA 1
ATOM 1647 C C . ARG A 1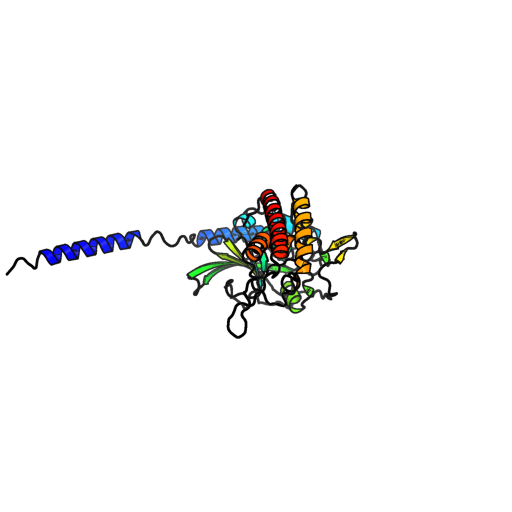 206 ? 17.771 0.022 11.744 1.00 95.44 206 ARG A C 1
ATOM 1649 O O . ARG A 1 206 ? 17.561 1.234 11.683 1.00 95.44 206 ARG A O 1
ATOM 1656 N N . THR A 1 207 ? 18.757 -0.588 11.094 1.00 94.00 207 THR A N 1
ATOM 1657 C CA . THR A 1 207 ? 19.709 0.099 10.213 1.00 94.00 207 THR A CA 1
ATOM 1658 C C . THR A 1 207 ? 19.379 -0.218 8.765 1.00 94.00 207 THR A C 1
ATOM 1660 O O . THR A 1 207 ? 19.177 -1.376 8.404 1.00 94.00 207 THR A O 1
ATOM 1663 N N . TRP A 1 208 ? 19.303 0.815 7.930 1.00 94.81 208 TRP A N 1
ATOM 1664 C CA . TRP A 1 208 ? 19.103 0.638 6.498 1.00 94.81 208 TRP A CA 1
ATOM 1665 C C . TRP A 1 208 ? 20.437 0.351 5.818 1.00 94.81 208 TRP A C 1
ATOM 1667 O O . TRP A 1 208 ? 21.418 1.053 6.042 1.00 94.81 208 TRP A O 1
ATOM 1677 N N . ASP A 1 209 ? 20.457 -0.684 4.990 1.00 93.56 209 ASP A N 1
ATOM 1678 C CA . ASP A 1 209 ? 21.640 -1.189 4.296 1.00 93.56 209 ASP A CA 1
ATOM 1679 C C . ASP A 1 209 ? 21.756 -0.671 2.851 1.00 93.56 209 ASP A C 1
ATOM 1681 O O . ASP A 1 209 ? 22.604 -1.130 2.089 1.00 93.56 209 ASP A O 1
ATOM 1685 N N . GLY A 1 210 ? 20.894 0.269 2.455 1.00 93.81 210 GLY A N 1
ATOM 1686 C CA . GLY A 1 210 ? 20.877 0.832 1.105 1.00 93.81 210 GLY A CA 1
ATOM 1687 C C . GLY A 1 210 ? 20.066 0.025 0.089 1.00 93.81 210 GLY A C 1
ATOM 1688 O O . GLY A 1 210 ? 19.940 0.459 -1.056 1.00 93.81 210 GLY A O 1
ATOM 1689 N N . ARG A 1 211 ? 19.505 -1.133 0.465 1.00 94.00 211 ARG A N 1
ATOM 1690 C CA . ARG A 1 211 ? 18.812 -2.028 -0.469 1.00 94.00 211 ARG A CA 1
ATOM 1691 C C . ARG A 1 211 ? 17.299 -1.912 -0.339 1.00 94.00 211 ARG A C 1
ATOM 1693 O O . ARG A 1 211 ? 16.756 -1.739 0.749 1.00 94.00 211 ARG A O 1
ATOM 1700 N N . TRP A 1 212 ? 16.620 -2.000 -1.479 1.00 94.31 212 TRP A N 1
ATOM 1701 C CA . TRP A 1 212 ? 15.160 -2.119 -1.556 1.00 94.31 212 TRP A CA 1
ATOM 1702 C C . TRP A 1 212 ? 14.737 -3.581 -1.678 1.00 94.31 212 TRP A C 1
ATOM 1704 O O . TRP A 1 212 ? 13.758 -3.992 -1.069 1.00 94.31 212 TRP A O 1
ATOM 1714 N N . THR A 1 213 ? 15.514 -4.370 -2.415 1.00 94.31 213 THR A N 1
ATOM 1715 C CA . THR A 1 213 ? 15.322 -5.809 -2.583 1.00 94.31 213 THR A CA 1
ATOM 1716 C C . THR A 1 213 ? 16.626 -6.547 -2.306 1.00 94.31 213 THR A C 1
ATOM 1718 O O . THR A 1 213 ? 17.721 -6.000 -2.468 1.00 94.31 213 THR A O 1
ATOM 1721 N N . TRP A 1 214 ? 16.519 -7.792 -1.856 1.00 95.38 214 TRP A N 1
ATOM 1722 C CA . TRP A 1 214 ? 17.661 -8.673 -1.620 1.00 95.38 214 TRP A CA 1
ATOM 1723 C C . TRP A 1 214 ? 17.250 -10.131 -1.828 1.00 95.38 214 TRP A C 1
ATOM 1725 O O . TRP A 1 214 ? 16.078 -10.428 -2.043 1.00 95.38 214 TRP A O 1
ATOM 1735 N N . ILE A 1 215 ? 18.222 -11.040 -1.804 1.00 95.81 215 ILE A N 1
ATOM 1736 C CA . ILE A 1 215 ? 17.959 -12.479 -1.761 1.00 95.81 215 ILE A CA 1
ATOM 1737 C C . ILE A 1 215 ? 18.005 -12.905 -0.295 1.00 95.81 215 ILE A C 1
ATOM 1739 O O . ILE A 1 215 ? 19.002 -12.653 0.385 1.00 95.81 215 ILE A O 1
ATOM 1743 N N . GLY A 1 216 ? 16.905 -13.472 0.194 1.00 91.25 216 GLY A N 1
ATOM 1744 C CA . GLY A 1 216 ? 16.778 -13.997 1.549 1.00 91.25 216 GLY A CA 1
ATOM 1745 C C . GLY A 1 216 ? 17.567 -15.291 1.752 1.00 91.25 216 GLY A C 1
ATOM 1746 O O . GLY A 1 216 ? 18.107 -15.874 0.812 1.00 91.25 216 GLY A O 1
ATOM 1747 N N . GLU A 1 217 ? 17.608 -15.770 2.994 1.00 89.06 217 GLU A N 1
ATOM 1748 C CA . GLU A 1 217 ? 18.354 -16.982 3.377 1.00 89.06 217 GLU A CA 1
ATOM 1749 C C . GLU A 1 217 ? 17.851 -18.247 2.664 1.00 89.06 217 GLU A C 1
ATOM 1751 O O . GLU A 1 217 ? 18.617 -19.170 2.404 1.00 89.06 217 GLU A O 1
ATOM 1756 N N . THR A 1 218 ? 16.573 -18.264 2.284 1.00 87.69 218 THR A N 1
ATOM 1757 C CA . THR A 1 218 ? 15.927 -19.350 1.533 1.00 87.69 218 THR A CA 1
ATOM 1758 C C . THR A 1 218 ? 16.171 -19.272 0.021 1.00 87.69 218 THR A C 1
ATOM 1760 O O . THR A 1 218 ? 15.634 -20.082 -0.733 1.00 87.69 218 THR A O 1
ATOM 1763 N N . GLY A 1 219 ? 16.946 -18.288 -0.450 1.00 91.62 219 GLY A N 1
ATOM 1764 C CA . GLY A 1 219 ? 17.182 -18.032 -1.873 1.00 91.62 219 GLY A CA 1
ATOM 1765 C C . GLY A 1 219 ? 16.044 -17.288 -2.583 1.00 91.62 219 GLY A C 1
ATOM 1766 O O . GLY A 1 219 ? 16.150 -17.025 -3.781 1.00 91.62 219 GLY A O 1
ATOM 1767 N N . GLN A 1 220 ? 14.970 -16.930 -1.874 1.00 90.69 220 GLN A N 1
ATOM 1768 C CA . GLN A 1 220 ? 13.847 -16.173 -2.431 1.00 90.69 220 GLN A CA 1
ATOM 1769 C C . GLN A 1 220 ? 14.122 -14.664 -2.460 1.00 90.69 220 GLN A C 1
ATOM 1771 O O . GLN A 1 220 ? 14.924 -14.142 -1.687 1.00 90.69 220 GLN A O 1
ATOM 1776 N N . GLN A 1 221 ? 13.445 -13.954 -3.364 1.00 94.19 221 GLN A N 1
ATOM 1777 C CA . GLN A 1 221 ? 13.499 -12.496 -3.421 1.00 94.19 221 GLN A CA 1
ATOM 1778 C C . GLN A 1 221 ? 12.730 -11.885 -2.242 1.00 94.19 221 GLN A C 1
ATOM 1780 O O . GLN A 1 221 ? 11.581 -12.233 -1.992 1.00 94.19 221 GLN A O 1
ATOM 1785 N N . GLU A 1 222 ? 13.348 -10.913 -1.582 1.00 96.12 222 GLU A N 1
ATOM 1786 C CA . GLU A 1 222 ? 12.794 -10.174 -0.454 1.00 96.12 222 GLU A CA 1
ATOM 1787 C C . GLU A 1 222 ? 12.566 -8.690 -0.812 1.00 96.12 222 GLU A C 1
ATOM 1789 O O . GLU A 1 222 ? 13.305 -8.151 -1.651 1.00 96.12 222 GLU A O 1
ATOM 1794 N N . PRO A 1 223 ? 11.575 -8.009 -0.198 1.00 97.06 223 PRO A N 1
ATOM 1795 C CA . PRO A 1 223 ? 10.669 -8.525 0.833 1.00 97.06 223 PRO A CA 1
ATOM 1796 C C . PRO A 1 223 ? 9.597 -9.462 0.256 1.00 97.06 223 PRO A C 1
ATOM 1798 O O . PRO A 1 223 ? 8.898 -9.088 -0.692 1.00 97.06 223 PRO A O 1
ATOM 1801 N N . ARG A 1 224 ? 9.427 -10.657 0.833 1.00 96.38 224 ARG A N 1
ATOM 1802 C CA . ARG A 1 224 ? 8.515 -11.707 0.342 1.00 96.38 224 ARG A CA 1
ATOM 1803 C C . ARG A 1 224 ? 7.081 -11.204 0.216 1.00 96.38 224 ARG A C 1
ATOM 1805 O O . ARG A 1 224 ? 6.358 -11.559 -0.710 1.00 96.38 224 ARG A O 1
ATOM 1812 N N . VAL A 1 225 ? 6.697 -10.286 1.102 1.00 97.00 225 VAL A N 1
ATOM 1813 C CA . VAL A 1 225 ? 5.349 -9.711 1.172 1.00 97.00 225 VAL A CA 1
ATOM 1814 C C . VAL A 1 225 ? 5.023 -8.776 0.008 1.00 97.00 225 VAL A C 1
ATOM 1816 O O . VAL A 1 225 ? 3.895 -8.301 -0.107 1.00 97.00 225 VAL A O 1
ATOM 1819 N N . THR A 1 226 ? 6.007 -8.477 -0.842 1.00 96.94 226 THR A N 1
ATOM 1820 C CA . THR A 1 226 ? 5.857 -7.643 -2.043 1.00 96.94 226 THR A CA 1
ATOM 1821 C C . THR A 1 226 ? 5.617 -8.453 -3.321 1.00 96.94 226 THR A C 1
ATOM 1823 O O . THR A 1 226 ? 5.319 -7.884 -4.376 1.00 96.94 226 THR A O 1
ATOM 1826 N N . LEU A 1 227 ? 5.730 -9.781 -3.236 1.00 97.31 227 LEU A N 1
ATOM 1827 C CA . LEU A 1 227 ? 5.553 -10.696 -4.357 1.00 97.31 227 LEU A CA 1
ATOM 1828 C C . LEU A 1 227 ? 4.067 -10.982 -4.616 1.00 97.31 227 LEU A C 1
ATOM 1830 O O . LEU A 1 227 ? 3.224 -10.860 -3.722 1.00 97.31 227 LEU A O 1
ATOM 1834 N N . PHE A 1 228 ? 3.740 -11.402 -5.841 1.00 98.25 228 PHE A N 1
ATOM 1835 C CA . PHE A 1 228 ? 2.378 -11.832 -6.176 1.00 98.25 228 PHE A CA 1
ATOM 1836 C C . PHE A 1 228 ? 1.969 -13.111 -5.449 1.00 98.25 228 PHE A C 1
ATOM 1838 O O . PHE A 1 228 ? 0.818 -13.210 -5.050 1.00 98.25 228 PHE A O 1
ATOM 1845 N N . SER A 1 229 ? 2.912 -14.020 -5.188 1.00 95.56 229 SER A N 1
ATOM 1846 C CA . SER A 1 229 ? 2.675 -15.242 -4.406 1.00 95.56 229 SER A CA 1
ATOM 1847 C C . SER A 1 229 ? 2.239 -14.975 -2.965 1.00 95.56 229 SER A C 1
ATOM 1849 O O . SER A 1 229 ? 1.596 -15.821 -2.362 1.00 95.56 229 SER A O 1
ATOM 1851 N N . TYR A 1 230 ? 2.580 -13.810 -2.405 1.00 96.75 230 TYR A N 1
ATOM 1852 C CA . TYR A 1 230 ? 2.050 -13.382 -1.114 1.00 96.75 230 TYR A CA 1
ATOM 1853 C C . TYR A 1 230 ? 0.685 -12.684 -1.255 1.00 96.75 230 TYR A C 1
ATOM 1855 O O . TYR A 1 230 ? -0.167 -12.767 -0.372 1.00 96.75 230 TYR A O 1
ATOM 1863 N N . LEU A 1 231 ? 0.480 -11.935 -2.345 1.00 97.69 231 LEU A N 1
ATOM 1864 C CA . LEU A 1 231 ? -0.736 -11.145 -2.535 1.00 97.69 231 LEU A CA 1
ATOM 1865 C C . LEU A 1 231 ? -1.944 -12.003 -2.934 1.00 97.69 231 LEU A C 1
ATOM 1867 O O . LEU A 1 231 ? -3.039 -11.715 -2.459 1.00 97.69 231 LEU A O 1
ATOM 1871 N N . LEU A 1 232 ? -1.762 -12.978 -3.821 1.00 97.75 232 LEU A N 1
ATOM 1872 C CA . LEU A 1 232 ? -2.823 -13.749 -4.477 1.00 97.75 232 LEU A CA 1
ATOM 1873 C C . LEU A 1 232 ? -3.015 -15.118 -3.817 1.00 97.75 232 LEU A C 1
ATOM 1875 O O . LEU A 1 232 ? -2.160 -15.566 -3.053 1.00 97.75 232 LEU A O 1
ATOM 1879 N N . SER A 1 233 ? -4.146 -15.768 -4.076 1.00 96.50 233 SER A N 1
ATOM 1880 C CA . SER A 1 233 ? -4.371 -17.149 -3.662 1.00 96.50 233 SER A CA 1
ATOM 1881 C C . SER A 1 233 ? -3.455 -18.110 -4.431 1.00 96.50 233 SER A C 1
ATOM 1883 O O . SER A 1 233 ? -3.082 -17.868 -5.582 1.00 96.50 233 SER A O 1
ATOM 1885 N N . GLU A 1 234 ? -3.084 -19.227 -3.799 1.00 96.00 234 GLU A N 1
ATOM 1886 C CA . GLU A 1 234 ? -2.194 -20.229 -4.410 1.00 96.00 234 GLU A CA 1
ATOM 1887 C C . GLU A 1 234 ? -2.788 -20.867 -5.677 1.00 96.00 234 GLU A C 1
ATOM 1889 O O . GLU A 1 234 ? -2.050 -21.296 -6.562 1.00 96.00 234 GLU A O 1
ATOM 1894 N N . ASP A 1 235 ? -4.118 -20.920 -5.778 1.00 97.44 235 ASP A N 1
ATOM 1895 C CA . ASP A 1 235 ? -4.857 -21.490 -6.904 1.00 97.44 235 ASP A CA 1
ATOM 1896 C C . ASP A 1 235 ? -5.144 -20.484 -8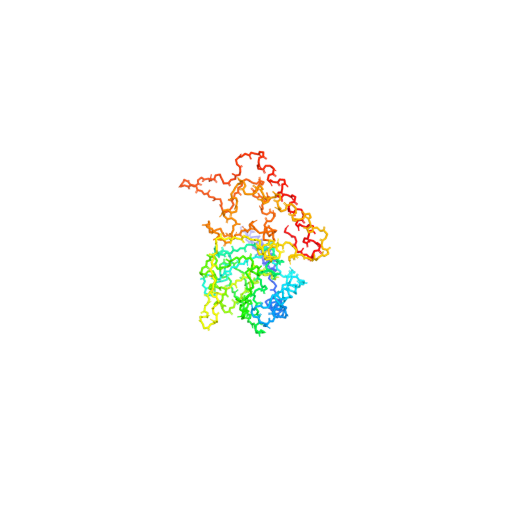.030 1.00 97.44 235 ASP A C 1
ATOM 1898 O O . ASP A 1 235 ? -5.771 -20.855 -9.024 1.00 97.44 235 ASP A O 1
ATOM 1902 N N . ASN A 1 236 ? -4.670 -19.236 -7.919 1.00 98.38 236 ASN A N 1
ATOM 1903 C CA . ASN A 1 236 ? -4.863 -18.225 -8.951 1.00 98.38 236 ASN A CA 1
ATOM 1904 C C . ASN A 1 236 ? -4.033 -18.556 -10.208 1.00 98.38 236 ASN A C 1
ATOM 1906 O O . ASN A 1 236 ? -2.804 -18.387 -10.202 1.00 98.38 236 ASN A O 1
ATOM 1910 N N . PRO A 1 237 ? -4.675 -18.963 -11.324 1.00 98.38 237 PRO A N 1
ATOM 1911 C CA . PRO A 1 237 ? -3.975 -19.475 -12.501 1.00 98.38 237 PRO A CA 1
ATOM 1912 C C . PRO A 1 237 ? -3.253 -18.374 -13.288 1.00 98.38 237 PRO A C 1
ATOM 1914 O O . PRO A 1 237 ? -2.488 -18.671 -14.202 1.00 98.38 237 PRO A O 1
ATOM 1917 N N . TYR A 1 238 ? -3.497 -17.104 -12.957 1.00 98.62 238 TYR A N 1
ATOM 1918 C CA . TYR A 1 238 ? -2.927 -15.950 -13.649 1.00 98.62 238 TYR A CA 1
ATOM 1919 C C . TYR A 1 238 ? -1.666 -15.410 -12.967 1.00 98.62 238 TYR A C 1
ATOM 1921 O O . TYR A 1 238 ? -1.038 -14.494 -13.495 1.00 98.62 238 TYR A O 1
ATOM 1929 N N . THR A 1 239 ? -1.272 -15.962 -11.814 1.00 98.31 239 THR A N 1
ATOM 1930 C CA . THR A 1 239 ? -0.126 -15.473 -11.028 1.00 98.31 239 THR A CA 1
ATOM 1931 C C . THR A 1 239 ? 1.181 -15.508 -11.821 1.00 98.31 239 THR A C 1
ATOM 1933 O O . THR A 1 239 ? 1.957 -14.555 -11.769 1.00 98.31 239 THR A O 1
ATOM 1936 N N . GLU A 1 240 ? 1.418 -16.573 -12.590 1.00 97.81 240 GLU A N 1
ATOM 1937 C CA . GLU A 1 240 ? 2.633 -16.704 -13.401 1.00 97.81 240 GLU A CA 1
ATOM 1938 C C . GLU A 1 240 ? 2.653 -15.706 -14.573 1.00 97.81 240 GLU A C 1
ATOM 1940 O O . GLU A 1 240 ? 3.640 -14.992 -14.750 1.00 97.81 240 GLU A O 1
ATOM 1945 N N . GLU A 1 241 ? 1.551 -15.593 -15.330 1.00 98.50 241 GLU A N 1
ATOM 1946 C CA . GLU A 1 241 ? 1.395 -14.600 -16.412 1.00 98.50 241 GLU A CA 1
ATOM 1947 C C . GLU A 1 241 ? 1.605 -13.171 -15.876 1.00 98.50 241 GLU A C 1
ATOM 1949 O O . GLU A 1 241 ? 2.291 -12.348 -16.491 1.00 98.50 241 GLU A O 1
ATOM 1954 N N . LEU A 1 242 ? 1.064 -12.878 -14.691 1.00 98.69 242 LEU A N 1
ATOM 1955 C CA . LEU A 1 242 ? 1.209 -11.584 -14.032 1.00 98.69 242 LEU A CA 1
ATOM 1956 C C . LEU A 1 242 ? 2.658 -11.286 -13.618 1.00 98.69 242 LEU A C 1
ATOM 1958 O O . LEU A 1 242 ? 3.149 -10.183 -13.864 1.00 98.69 242 LEU A O 1
ATOM 1962 N N . ASP A 1 243 ? 3.362 -12.246 -13.014 1.00 98.44 243 ASP A N 1
ATOM 1963 C CA . ASP A 1 243 ? 4.770 -12.069 -12.636 1.00 98.44 243 ASP A CA 1
ATOM 1964 C C . ASP A 1 243 ? 5.658 -11.860 -13.871 1.00 98.44 243 ASP A C 1
ATOM 1966 O O . ASP A 1 243 ? 6.484 -10.945 -13.899 1.00 98.44 243 ASP A O 1
ATOM 1970 N N . GLN A 1 244 ? 5.441 -12.640 -14.933 1.00 98.56 244 GLN A N 1
ATOM 1971 C CA . GLN A 1 244 ? 6.188 -12.516 -16.186 1.00 98.56 244 GLN A CA 1
ATOM 1972 C C . GLN A 1 244 ? 5.978 -11.146 -16.848 1.00 98.56 244 GLN A C 1
ATOM 1974 O O . GLN A 1 244 ? 6.950 -10.475 -17.213 1.00 98.56 244 GLN A O 1
ATOM 1979 N N . THR A 1 245 ? 4.725 -10.697 -16.970 1.00 98.75 245 THR A N 1
ATOM 1980 C CA . THR A 1 245 ? 4.402 -9.389 -17.564 1.00 98.75 245 THR A CA 1
ATOM 1981 C C . THR A 1 245 ? 4.920 -8.228 -16.715 1.00 98.75 245 THR A C 1
ATOM 1983 O O . THR A 1 245 ? 5.470 -7.272 -17.269 1.00 98.75 245 THR A O 1
ATOM 1986 N N . TYR A 1 246 ? 4.854 -8.328 -15.381 1.00 98.56 246 TYR A N 1
ATOM 1987 C CA . TYR A 1 246 ? 5.486 -7.358 -14.485 1.00 98.56 246 TYR A CA 1
ATOM 1988 C C . TYR A 1 246 ? 7.000 -7.300 -14.690 1.00 98.56 246 TYR A C 1
ATOM 1990 O O . TYR A 1 246 ? 7.540 -6.212 -14.853 1.00 98.56 246 TYR A O 1
ATOM 1998 N N . ARG A 1 247 ? 7.707 -8.437 -14.713 1.00 97.94 247 ARG A N 1
ATOM 1999 C CA . ARG A 1 247 ? 9.172 -8.449 -14.883 1.00 97.94 247 ARG A CA 1
ATOM 2000 C C . ARG A 1 247 ? 9.603 -7.839 -16.212 1.00 97.94 247 ARG A C 1
ATOM 2002 O O . ARG A 1 247 ? 10.611 -7.135 -16.251 1.00 97.94 247 ARG A O 1
ATOM 2009 N N . ALA A 1 248 ? 8.846 -8.083 -17.281 1.00 98.38 248 ALA A N 1
ATOM 2010 C CA . ALA A 1 248 ? 9.100 -7.471 -18.580 1.00 98.38 248 ALA A CA 1
ATOM 2011 C C . ALA A 1 248 ? 8.907 -5.943 -18.532 1.00 98.38 248 ALA A C 1
ATOM 2013 O O . ALA A 1 248 ? 9.786 -5.199 -18.975 1.00 98.38 248 ALA A O 1
ATOM 2014 N N . LEU A 1 249 ? 7.805 -5.473 -17.935 1.00 98.25 249 LEU A N 1
ATOM 2015 C CA . LEU A 1 249 ? 7.539 -4.048 -17.718 1.00 98.25 249 LEU A CA 1
ATOM 2016 C C . LEU A 1 249 ? 8.615 -3.388 -16.843 1.00 98.25 249 LEU A C 1
ATOM 2018 O O . LEU A 1 249 ? 9.111 -2.307 -17.157 1.00 98.25 249 LEU A O 1
ATOM 2022 N N . ASP A 1 250 ? 8.988 -4.046 -15.750 1.00 97.06 250 ASP A N 1
ATOM 2023 C CA . ASP A 1 250 ? 9.968 -3.576 -14.781 1.00 97.06 250 ASP A CA 1
ATOM 2024 C C . ASP A 1 250 ? 11.353 -3.419 -15.417 1.00 97.06 250 ASP A C 1
ATOM 2026 O O . ASP A 1 250 ? 11.995 -2.378 -15.259 1.00 97.06 250 ASP A O 1
ATOM 2030 N N . ALA A 1 251 ? 11.783 -4.408 -16.206 1.00 96.50 251 ALA A N 1
ATOM 2031 C CA . ALA A 1 251 ? 13.037 -4.359 -16.949 1.00 96.50 251 ALA A CA 1
ATOM 2032 C C . ALA A 1 251 ? 13.083 -3.187 -17.942 1.00 96.50 251 ALA A C 1
ATOM 2034 O O . ALA A 1 251 ? 14.123 -2.540 -18.071 1.00 96.50 251 ALA A O 1
ATOM 2035 N N . GLU A 1 252 ? 11.971 -2.882 -18.616 1.00 96.12 252 GLU A N 1
ATOM 2036 C CA . GLU A 1 252 ? 11.900 -1.714 -19.497 1.00 96.12 252 GLU A CA 1
ATOM 2037 C C . GLU A 1 252 ? 11.862 -0.403 -18.694 1.00 96.12 252 GLU A C 1
ATOM 2039 O O . GLU A 1 252 ? 12.517 0.565 -19.065 1.00 96.12 252 GLU A O 1
ATOM 2044 N N . SER A 1 253 ? 11.190 -0.377 -17.537 1.00 94.19 253 SER A N 1
ATOM 2045 C CA . SER A 1 253 ? 11.081 0.825 -16.687 1.00 94.19 253 SER A CA 1
ATOM 2046 C C . SER A 1 253 ? 12.423 1.307 -16.152 1.00 94.19 253 SER A C 1
ATOM 2048 O O . SER A 1 253 ? 12.643 2.509 -16.004 1.00 94.19 253 SER A O 1
ATOM 2050 N N . ARG A 1 254 ? 13.347 0.370 -15.919 1.00 93.25 254 ARG A N 1
ATOM 2051 C CA . ARG A 1 254 ? 14.713 0.666 -15.487 1.00 93.25 254 ARG A CA 1
ATOM 2052 C C . ARG A 1 254 ? 15.542 1.356 -16.569 1.00 93.25 254 ARG A C 1
ATOM 2054 O O . ARG A 1 254 ? 16.475 2.063 -16.222 1.00 93.25 254 ARG A O 1
ATOM 2061 N N . LYS A 1 255 ? 15.203 1.206 -17.854 1.00 94.00 255 LYS A N 1
ATOM 2062 C CA . LYS A 1 255 ? 15.883 1.924 -18.951 1.00 94.00 255 LYS A CA 1
ATOM 2063 C C . LYS A 1 255 ? 15.494 3.398 -19.029 1.00 94.00 255 LYS A C 1
ATOM 2065 O O . LYS A 1 255 ? 16.214 4.183 -19.631 1.00 94.00 255 LYS A O 1
ATOM 2070 N N . HIS A 1 256 ? 14.363 3.754 -18.424 1.00 91.25 256 HIS A N 1
ATOM 2071 C CA . HIS A 1 256 ? 13.814 5.108 -18.400 1.00 91.25 256 HIS A CA 1
ATOM 2072 C C . HIS A 1 256 ? 13.798 5.702 -16.984 1.00 91.25 256 HIS A C 1
ATOM 2074 O O . HIS A 1 256 ? 13.031 6.624 -16.714 1.00 91.25 256 HIS A O 1
ATOM 2080 N N . ASP A 1 257 ? 14.584 5.135 -16.060 1.00 89.81 257 ASP A N 1
ATOM 2081 C CA . ASP A 1 257 ? 14.756 5.606 -14.681 1.00 89.81 257 ASP A CA 1
ATOM 2082 C C . ASP A 1 257 ? 13.451 5.840 -13.894 1.00 89.81 257 ASP A C 1
ATOM 2084 O O . ASP A 1 257 ? 13.422 6.601 -12.923 1.00 89.81 257 ASP A O 1
ATOM 2088 N N . CYS A 1 258 ? 12.355 5.157 -14.251 1.00 90.12 258 CYS A N 1
ATOM 2089 C CA . CYS A 1 258 ? 11.044 5.406 -13.638 1.00 90.12 258 CYS A CA 1
ATOM 2090 C C . CYS A 1 258 ? 11.072 5.158 -12.120 1.00 90.12 258 CYS A C 1
ATOM 2092 O O . CYS A 1 258 ? 10.438 5.865 -11.333 1.00 90.12 258 CYS A O 1
ATOM 2094 N N . GLN A 1 259 ? 11.855 4.169 -11.687 1.00 89.81 259 GLN A N 1
ATOM 2095 C CA . GLN A 1 259 ? 11.976 3.796 -10.281 1.00 89.81 259 GLN A CA 1
ATOM 2096 C C . GLN A 1 259 ? 12.713 4.831 -9.432 1.00 89.81 259 GLN A C 1
ATOM 2098 O O . GLN A 1 259 ? 12.568 4.797 -8.214 1.00 89.81 259 GLN A O 1
ATOM 2103 N N . THR A 1 260 ? 13.446 5.777 -10.025 1.00 88.44 260 THR A N 1
ATOM 2104 C CA . THR A 1 260 ? 14.092 6.867 -9.276 1.00 88.44 260 THR A CA 1
ATOM 2105 C C . THR A 1 260 ? 13.057 7.695 -8.519 1.00 88.44 260 THR A C 1
ATOM 2107 O O . THR A 1 260 ? 13.283 8.067 -7.369 1.00 88.44 260 THR A O 1
ATOM 2110 N N . CYS A 1 261 ? 11.882 7.901 -9.116 1.00 89.19 261 CYS A N 1
ATOM 2111 C CA . CYS A 1 261 ? 10.781 8.640 -8.502 1.00 89.19 261 CYS A CA 1
ATOM 2112 C C . CYS A 1 261 ? 9.707 7.704 -7.920 1.00 89.19 261 CYS A C 1
ATOM 2114 O O . CYS A 1 261 ? 9.110 8.010 -6.888 1.00 89.19 261 CYS A O 1
ATOM 2116 N N . HIS A 1 262 ? 9.486 6.542 -8.544 1.00 92.75 262 HIS A N 1
ATOM 2117 C CA . HIS A 1 262 ? 8.440 5.577 -8.183 1.00 92.75 262 HIS A CA 1
ATOM 2118 C C . HIS A 1 262 ? 8.907 4.487 -7.205 1.00 92.75 262 HIS A C 1
ATOM 2120 O O . HIS A 1 262 ? 8.602 3.304 -7.376 1.00 92.75 262 HIS A O 1
ATOM 2126 N N . ASN A 1 263 ? 9.632 4.888 -6.160 1.00 93.38 263 ASN A N 1
ATOM 2127 C CA . ASN A 1 263 ? 10.068 4.013 -5.069 1.00 93.38 263 ASN A CA 1
ATOM 2128 C C . ASN A 1 263 ? 9.589 4.543 -3.701 1.00 93.38 263 ASN A C 1
ATOM 2130 O O . ASN A 1 263 ? 9.196 5.709 -3.589 1.00 93.38 263 ASN A O 1
ATOM 2134 N N . PRO A 1 264 ? 9.649 3.739 -2.622 1.00 93.12 264 PRO A N 1
ATOM 2135 C CA . PRO A 1 264 ? 9.137 4.141 -1.311 1.00 93.12 264 PRO A CA 1
ATOM 2136 C C . PRO A 1 264 ? 9.881 5.296 -0.629 1.00 93.12 264 PRO A C 1
ATOM 2138 O O . PRO A 1 264 ? 9.406 5.804 0.398 1.00 93.12 264 PRO A O 1
ATOM 2141 N N . GLY A 1 265 ? 11.062 5.664 -1.126 1.00 91.62 265 GLY A N 1
ATOM 2142 C CA . GLY A 1 265 ? 11.803 6.856 -0.730 1.00 91.62 265 GLY A CA 1
ATOM 2143 C C . GLY A 1 265 ? 11.124 8.148 -1.183 1.00 91.62 265 GLY A C 1
ATOM 2144 O O . GLY A 1 265 ? 11.184 9.135 -0.458 1.00 91.62 265 GLY A O 1
ATOM 2145 N N . ASN A 1 266 ? 10.413 8.116 -2.316 1.00 91.75 266 ASN A N 1
ATOM 2146 C CA . ASN A 1 266 ? 9.709 9.255 -2.911 1.00 91.75 266 ASN A CA 1
ATOM 2147 C C . ASN A 1 266 ? 10.544 10.556 -2.949 1.00 91.75 266 ASN A C 1
ATOM 2149 O O . ASN A 1 266 ? 10.107 11.578 -2.410 1.00 91.75 266 ASN A O 1
ATOM 2153 N N . PRO A 1 267 ? 11.745 10.550 -3.560 1.00 88.69 267 PRO A N 1
ATOM 2154 C CA . PRO A 1 267 ? 12.627 11.721 -3.557 1.00 88.69 267 PRO A CA 1
ATOM 2155 C C . PRO A 1 267 ? 12.015 12.940 -4.264 1.00 88.69 267 PRO A C 1
ATOM 2157 O O . PRO A 1 267 ? 12.404 14.070 -3.989 1.00 88.69 267 PRO A O 1
ATOM 2160 N N . SER A 1 268 ? 11.033 12.721 -5.142 1.00 85.69 268 SER A N 1
ATOM 2161 C CA . SER A 1 268 ? 10.319 13.769 -5.881 1.00 85.69 268 SER A CA 1
ATOM 2162 C C . SER A 1 268 ? 9.034 14.245 -5.196 1.00 85.69 268 SER A C 1
ATOM 2164 O O . SER A 1 268 ? 8.286 15.013 -5.794 1.00 85.69 268 SER A O 1
ATOM 2166 N N . PHE A 1 269 ? 8.750 13.790 -3.969 1.00 86.94 269 PHE A N 1
ATOM 2167 C CA . PHE A 1 269 ? 7.570 14.186 -3.187 1.00 86.94 269 PHE A CA 1
ATOM 2168 C C . PHE A 1 269 ? 6.238 14.037 -3.950 1.00 86.94 269 PHE A C 1
ATOM 2170 O O . PHE A 1 269 ? 5.317 14.841 -3.796 1.00 86.94 269 PHE A O 1
ATOM 2177 N N . ILE A 1 270 ? 6.125 12.993 -4.778 1.00 87.56 270 ILE A N 1
ATOM 2178 C CA . ILE A 1 270 ? 4.928 12.697 -5.567 1.00 87.56 270 ILE A CA 1
ATOM 2179 C C . ILE A 1 270 ? 3.766 12.416 -4.618 1.00 87.56 270 ILE A C 1
ATOM 2181 O O . ILE A 1 270 ? 3.885 11.596 -3.704 1.00 87.56 270 ILE A O 1
ATOM 2185 N N . ALA A 1 271 ? 2.633 13.074 -4.867 1.00 87.38 271 ALA A N 1
ATOM 2186 C CA . ALA A 1 271 ? 1.427 12.912 -4.077 1.00 87.38 271 ALA A CA 1
ATOM 2187 C C . ALA A 1 271 ? 0.158 12.888 -4.955 1.00 87.38 271 ALA A C 1
ATOM 2189 O O . ALA A 1 271 ? -0.165 13.893 -5.591 1.00 87.38 271 ALA A O 1
ATOM 2190 N N . PRO A 1 272 ? -0.600 11.781 -4.964 1.00 90.31 272 PRO A N 1
ATOM 2191 C CA . PRO A 1 272 ? -0.283 10.521 -4.300 1.00 90.31 272 PRO A CA 1
ATOM 2192 C C . PRO A 1 272 ? 0.727 9.686 -5.117 1.00 90.31 272 PRO A C 1
ATOM 2194 O O . PRO A 1 272 ? 0.640 9.606 -6.346 1.00 90.31 272 PRO A O 1
ATOM 2197 N N . LEU A 1 273 ? 1.673 9.053 -4.425 1.00 93.75 273 LEU A N 1
ATOM 2198 C CA . LEU A 1 273 ? 2.718 8.205 -4.998 1.00 93.75 273 LEU A CA 1
ATOM 2199 C C . LEU A 1 273 ? 2.136 6.910 -5.582 1.00 93.75 273 LEU A C 1
ATOM 2201 O O . LEU A 1 273 ? 1.242 6.298 -4.999 1.00 93.75 273 LEU A O 1
ATOM 2205 N N . GLY A 1 274 ? 2.685 6.471 -6.711 1.00 94.62 274 GLY A N 1
ATOM 2206 C CA . GLY A 1 274 ? 2.567 5.098 -7.196 1.00 94.62 274 GLY A CA 1
ATOM 2207 C C . GLY A 1 274 ? 3.922 4.411 -7.091 1.00 94.62 274 GLY A C 1
ATOM 2208 O O . GLY A 1 274 ? 4.911 4.995 -7.528 1.00 94.62 274 GLY A O 1
ATOM 2209 N N . ILE A 1 275 ? 3.985 3.218 -6.505 1.00 95.81 275 ILE A N 1
ATOM 2210 C CA . ILE A 1 275 ? 5.246 2.489 -6.327 1.00 95.81 275 ILE A CA 1
ATOM 2211 C C . ILE A 1 275 ? 5.369 1.442 -7.433 1.00 95.81 275 ILE A C 1
ATOM 2213 O O . ILE A 1 275 ? 4.441 0.667 -7.644 1.00 95.81 275 ILE A O 1
ATOM 2217 N N . MET A 1 276 ? 6.497 1.448 -8.144 1.00 95.12 276 MET A N 1
ATOM 2218 C CA . MET A 1 276 ? 6.730 0.588 -9.312 1.00 95.12 276 MET A CA 1
ATOM 2219 C C . MET A 1 276 ? 7.780 -0.490 -9.077 1.00 95.12 276 MET A C 1
ATOM 2221 O O . MET A 1 276 ? 7.754 -1.494 -9.769 1.00 95.12 276 MET A O 1
ATOM 2225 N N . ASN A 1 277 ? 8.688 -0.307 -8.117 1.00 93.19 277 ASN A N 1
ATOM 2226 C CA . ASN A 1 277 ? 9.814 -1.221 -7.902 1.00 93.19 277 ASN A CA 1
ATOM 2227 C C . ASN A 1 277 ? 9.442 -2.515 -7.147 1.00 93.19 277 ASN A C 1
ATOM 2229 O O . ASN A 1 277 ? 10.316 -3.348 -6.910 1.00 93.19 277 ASN A O 1
ATOM 2233 N N . TYR A 1 278 ? 8.173 -2.679 -6.760 1.00 96.94 278 TYR A N 1
ATOM 2234 C CA . TYR A 1 278 ? 7.650 -3.889 -6.128 1.00 96.94 278 TYR A CA 1
ATOM 2235 C C . TYR A 1 278 ? 6.449 -4.440 -6.908 1.00 96.94 278 TYR A C 1
ATOM 2237 O O . TYR A 1 278 ? 5.521 -3.666 -7.172 1.00 96.94 278 TYR A O 1
ATOM 2245 N N . PRO A 1 279 ? 6.407 -5.758 -7.200 1.00 97.06 279 PRO A N 1
ATOM 2246 C CA . PRO A 1 279 ? 5.388 -6.357 -8.064 1.00 97.06 279 PRO A CA 1
ATOM 2247 C C . PRO A 1 279 ? 3.954 -6.046 -7.630 1.00 97.06 279 PRO A C 1
ATOM 2249 O O . PRO A 1 279 ? 3.169 -5.458 -8.380 1.00 97.06 279 PRO A O 1
ATOM 2252 N N . ASN A 1 280 ? 3.611 -6.372 -6.382 1.00 96.62 280 ASN A N 1
ATOM 2253 C CA . ASN A 1 280 ? 2.241 -6.212 -5.908 1.00 96.62 280 ASN A CA 1
ATOM 2254 C C . ASN A 1 280 ? 1.829 -4.742 -5.721 1.00 96.62 280 ASN A C 1
ATOM 2256 O O . ASN A 1 280 ? 0.656 -4.405 -5.862 1.00 96.62 280 ASN A O 1
ATOM 2260 N N . GLN A 1 281 ? 2.776 -3.835 -5.488 1.00 97.31 281 GLN A N 1
ATOM 2261 C CA . GLN A 1 281 ? 2.487 -2.404 -5.394 1.00 97.31 281 GLN A CA 1
ATOM 2262 C C . GLN A 1 281 ? 2.292 -1.793 -6.786 1.00 97.31 281 GLN A C 1
ATOM 2264 O O . GLN A 1 281 ? 1.352 -1.017 -6.969 1.00 97.31 281 GLN A O 1
ATOM 2269 N N . ALA A 1 282 ? 3.077 -2.212 -7.785 1.00 97.62 282 ALA A N 1
ATOM 2270 C CA . ALA A 1 282 ? 2.915 -1.785 -9.175 1.00 97.62 282 ALA A CA 1
ATOM 2271 C C . ALA A 1 282 ? 1.535 -2.164 -9.738 1.00 97.62 282 ALA A C 1
ATOM 2273 O O . ALA A 1 282 ? 0.937 -1.395 -10.496 1.00 97.62 282 ALA A O 1
ATOM 2274 N N . LEU A 1 283 ? 0.965 -3.289 -9.290 1.00 97.69 283 LEU A N 1
ATOM 2275 C CA . LEU A 1 283 ? -0.401 -3.702 -9.634 1.00 97.69 283 LEU A CA 1
ATOM 2276 C C . LEU A 1 283 ? -1.444 -2.621 -9.308 1.00 97.69 283 LEU A C 1
ATOM 2278 O O . LEU A 1 283 ? -2.430 -2.469 -10.032 1.00 97.69 283 LEU A O 1
ATOM 2282 N N . SER A 1 284 ? -1.205 -1.823 -8.261 1.00 96.38 284 SER A N 1
ATOM 2283 C CA . SER A 1 284 ? -2.094 -0.734 -7.829 1.00 96.38 284 SER A CA 1
ATOM 2284 C C . SER A 1 284 ? -2.171 0.432 -8.810 1.00 96.38 284 SER A C 1
ATOM 2286 O O . SER A 1 284 ? -3.092 1.243 -8.733 1.00 96.38 284 SER A O 1
ATOM 2288 N N . ILE A 1 285 ? -1.205 0.539 -9.721 1.00 95.44 285 ILE A N 1
ATOM 2289 C CA . ILE A 1 285 ? -1.100 1.638 -10.680 1.00 95.44 285 ILE A CA 1
ATOM 2290 C C . ILE A 1 285 ? -1.046 1.164 -12.132 1.00 95.44 285 ILE A C 1
ATOM 2292 O O . ILE A 1 285 ? -0.858 2.000 -13.011 1.00 95.44 285 ILE A O 1
ATOM 2296 N N . ARG A 1 286 ? -1.272 -0.126 -12.410 1.00 97.44 286 ARG A N 1
ATOM 2297 C CA . ARG A 1 286 ? -1.170 -0.734 -13.753 1.00 97.44 286 ARG A CA 1
ATOM 2298 C C . ARG A 1 286 ? -1.870 0.076 -14.856 1.00 97.44 286 ARG A C 1
ATOM 2300 O O . ARG A 1 286 ? -1.252 0.440 -15.849 1.00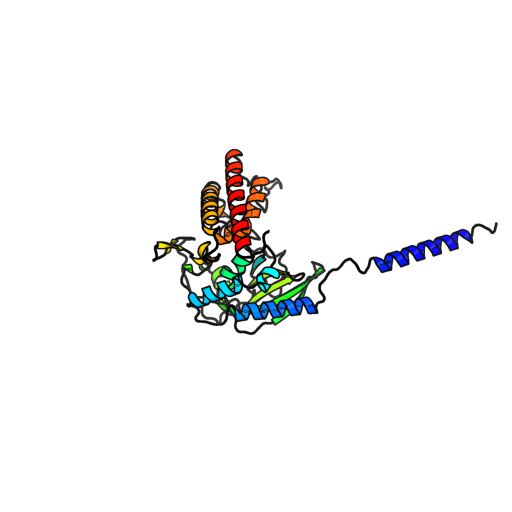 97.44 286 ARG A O 1
ATOM 2307 N N . HIS A 1 287 ? -3.111 0.504 -14.620 1.00 96.81 287 HIS A N 1
ATOM 2308 C CA . HIS A 1 287 ? -3.880 1.319 -15.571 1.00 96.81 287 HIS A CA 1
ATOM 2309 C C . HIS A 1 287 ? -3.406 2.772 -15.642 1.00 96.81 287 HIS A C 1
ATOM 2311 O O . HIS A 1 287 ? -3.565 3.443 -16.659 1.00 96.81 287 HIS A O 1
ATOM 2317 N N . THR A 1 288 ? -2.798 3.282 -14.570 1.00 94.25 288 THR A N 1
ATOM 2318 C CA . THR A 1 288 ? -2.149 4.600 -14.597 1.00 94.25 288 THR A CA 1
ATOM 2319 C C . THR A 1 288 ? -0.914 4.570 -15.485 1.00 94.25 288 THR A C 1
ATOM 2321 O O . THR A 1 288 ? -0.736 5.500 -16.261 1.00 94.25 288 THR A O 1
ATOM 2324 N N . ILE A 1 289 ? -0.114 3.503 -15.427 1.00 95.06 289 ILE A N 1
ATOM 2325 C CA . ILE A 1 289 ? 1.061 3.332 -16.288 1.00 95.06 289 ILE A CA 1
ATOM 2326 C C . ILE A 1 289 ? 0.634 3.380 -17.763 1.00 95.06 289 ILE A C 1
ATOM 2328 O O . ILE A 1 289 ? 1.185 4.172 -18.523 1.00 95.06 289 ILE A O 1
ATOM 2332 N N . VAL A 1 290 ? -0.412 2.637 -18.146 1.00 97.12 290 VAL A N 1
ATOM 2333 C CA . VAL A 1 290 ? -0.972 2.675 -19.511 1.00 97.12 290 VAL A CA 1
ATOM 2334 C C . VAL A 1 290 ? -1.349 4.104 -19.922 1.00 97.12 290 VAL A C 1
ATOM 2336 O O . VAL A 1 290 ? -0.843 4.603 -20.924 1.00 97.12 290 VAL A O 1
ATOM 2339 N N . ARG A 1 291 ? -2.154 4.811 -19.116 1.00 94.75 291 ARG A N 1
ATOM 2340 C CA . ARG A 1 291 ? -2.592 6.189 -19.426 1.00 94.75 291 ARG A CA 1
ATOM 2341 C C . ARG A 1 291 ? -1.438 7.187 -19.561 1.00 94.75 291 ARG A C 1
ATOM 2343 O O . ARG A 1 291 ? -1.475 8.080 -20.409 1.00 94.75 291 ARG A O 1
ATOM 2350 N N . VAL A 1 292 ? -0.424 7.076 -18.705 1.00 92.00 292 VAL A N 1
ATOM 2351 C CA . VAL A 1 292 ? 0.767 7.940 -18.747 1.00 92.00 292 VAL A CA 1
ATOM 2352 C C . VAL A 1 292 ? 1.534 7.711 -20.048 1.00 92.00 292 VAL A C 1
ATOM 2354 O O . VAL A 1 292 ? 1.960 8.672 -20.681 1.00 92.00 292 VAL A O 1
ATOM 2357 N N . MET A 1 293 ? 1.654 6.461 -20.487 1.00 94.00 293 MET A N 1
ATOM 2358 C CA . MET A 1 293 ? 2.364 6.107 -21.717 1.00 94.00 293 MET A CA 1
ATOM 2359 C C . MET A 1 293 ? 1.577 6.463 -22.981 1.00 94.00 293 MET A C 1
ATOM 2361 O O . MET A 1 293 ? 2.169 6.883 -23.973 1.00 94.00 293 MET A O 1
ATOM 2365 N N . GLU A 1 294 ? 0.245 6.384 -22.937 1.00 94.81 294 GLU A N 1
ATOM 2366 C CA . GLU A 1 294 ? -0.633 6.867 -24.012 1.00 94.81 294 GLU A CA 1
ATOM 2367 C C . GLU A 1 294 ? -0.554 8.386 -24.182 1.00 94.81 294 GLU A C 1
ATOM 2369 O O . GLU A 1 294 ? -0.486 8.884 -25.303 1.00 94.81 294 GLU A O 1
ATOM 2374 N N . SER A 1 295 ? -0.543 9.126 -23.071 1.00 90.94 295 SER A N 1
ATOM 2375 C CA . SER A 1 295 ? -0.460 10.593 -23.085 1.00 90.94 295 SER A CA 1
ATOM 2376 C C . SER A 1 295 ? 0.966 11.137 -23.205 1.00 90.94 295 SER A C 1
ATOM 2378 O O . SER A 1 295 ? 1.136 12.332 -23.444 1.00 90.94 295 SER A O 1
ATOM 2380 N N . ASN A 1 296 ? 1.973 10.278 -23.029 1.00 89.50 296 ASN A N 1
ATOM 2381 C CA . ASN A 1 296 ? 3.393 10.608 -22.900 1.00 89.50 296 ASN A CA 1
ATOM 2382 C C . ASN A 1 296 ? 3.683 11.729 -21.882 1.00 89.50 296 ASN A C 1
ATOM 2384 O O . ASN A 1 296 ? 4.509 12.611 -22.123 1.00 89.50 296 ASN A O 1
ATOM 2388 N N . ARG A 1 297 ? 2.960 11.737 -20.755 1.00 84.38 297 ARG A N 1
ATOM 2389 C CA . ARG A 1 297 ? 3.042 12.789 -19.729 1.00 84.38 297 ARG A CA 1
ATOM 2390 C C . ARG A 1 297 ? 3.089 12.181 -18.337 1.00 84.38 297 ARG A C 1
ATOM 2392 O O . ARG A 1 297 ? 2.161 11.476 -17.951 1.00 84.38 297 ARG A O 1
ATOM 2399 N N . MET A 1 298 ? 4.122 12.522 -17.566 1.00 82.25 298 MET A N 1
ATOM 2400 C CA . MET A 1 298 ? 4.259 12.143 -16.155 1.00 82.25 298 MET A CA 1
ATOM 2401 C C . MET A 1 298 ? 3.543 13.146 -15.237 1.00 82.25 298 MET A C 1
ATOM 2403 O O . MET A 1 298 ? 3.885 14.326 -15.265 1.00 82.25 298 MET A O 1
ATOM 2407 N N . PRO A 1 299 ? 2.565 12.723 -14.413 1.00 71.62 299 PRO A N 1
ATOM 2408 C CA . PRO A 1 299 ? 1.955 13.575 -13.394 1.00 71.62 299 PRO A CA 1
ATOM 2409 C C . PRO A 1 299 ? 2.737 13.560 -12.060 1.00 71.62 299 PRO A C 1
ATOM 2411 O O . PRO A 1 299 ? 3.149 12.484 -11.624 1.00 71.62 299 PRO A O 1
ATOM 2414 N N . PRO A 1 300 ? 2.834 14.696 -11.339 1.00 65.25 300 PRO A N 1
ATOM 2415 C CA . PRO A 1 300 ? 2.454 16.036 -11.785 1.00 65.25 300 PRO A CA 1
ATOM 2416 C C . PRO A 1 300 ? 3.376 16.494 -12.919 1.00 65.25 300 PRO A C 1
ATOM 2418 O O . PRO A 1 300 ? 4.582 16.270 -12.862 1.00 65.25 300 PRO A O 1
ATOM 2421 N N . ALA A 1 301 ? 2.801 17.115 -13.950 1.00 64.31 301 ALA A N 1
ATOM 2422 C CA . ALA A 1 301 ? 3.596 17.620 -15.056 1.00 64.31 301 ALA A CA 1
ATOM 2423 C C . ALA A 1 301 ? 4.514 18.723 -14.525 1.00 64.31 301 ALA A C 1
ATOM 2425 O O . ALA A 1 301 ? 4.035 19.704 -13.952 1.00 64.31 301 ALA A O 1
ATOM 2426 N N . ALA A 1 302 ? 5.822 18.528 -14.664 1.00 65.12 302 ALA A N 1
ATOM 2427 C CA . ALA A 1 302 ? 6.774 19.570 -14.343 1.00 65.12 302 ALA A CA 1
ATOM 2428 C C . ALA A 1 302 ? 6.610 20.698 -15.368 1.00 65.12 302 ALA A C 1
ATOM 2430 O O . ALA A 1 302 ? 6.446 20.442 -16.563 1.00 65.12 302 ALA A O 1
ATOM 2431 N N . VAL A 1 303 ? 6.619 21.930 -14.877 1.00 65.56 303 VAL A N 1
ATOM 2432 C CA . VAL A 1 303 ? 6.698 23.125 -15.710 1.00 65.56 303 VAL A CA 1
ATOM 2433 C C . VAL A 1 303 ? 8.038 23.797 -15.453 1.00 65.56 303 VAL A C 1
ATOM 2435 O O . VAL A 1 303 ? 8.563 23.706 -14.339 1.00 65.56 303 VAL A O 1
ATOM 2438 N N . ASP A 1 304 ? 8.625 24.400 -16.476 1.00 72.19 304 ASP A N 1
ATOM 2439 C CA . ASP A 1 304 ? 9.843 25.185 -16.317 1.00 72.19 304 ASP A CA 1
ATOM 2440 C C . ASP A 1 304 ? 9.545 26.543 -15.660 1.00 72.19 304 ASP A C 1
ATOM 2442 O O . ASP A 1 304 ? 8.426 26.820 -15.214 1.00 72.19 304 ASP A O 1
ATOM 2446 N N . SER A 1 305 ? 10.569 27.391 -15.543 1.00 76.94 305 SER A N 1
ATOM 2447 C CA . SER A 1 305 ? 10.433 28.731 -14.961 1.00 76.94 305 SER A CA 1
ATOM 2448 C C . SER A 1 305 ? 9.448 29.628 -15.711 1.00 76.94 305 SER A C 1
ATOM 2450 O O . SER A 1 305 ? 8.938 30.576 -15.115 1.00 76.94 305 SER A O 1
ATOM 2452 N N . ASP A 1 306 ? 9.171 29.320 -16.977 1.00 79.50 306 ASP A N 1
ATOM 2453 C CA . ASP A 1 306 ? 8.288 30.084 -17.853 1.00 79.50 306 ASP A CA 1
ATOM 2454 C C . ASP A 1 306 ? 6.859 29.509 -17.862 1.00 79.50 306 ASP A C 1
ATOM 2456 O O . ASP A 1 306 ? 5.958 30.061 -18.494 1.00 79.50 306 ASP A O 1
ATOM 2460 N N . GLY A 1 307 ? 6.618 28.434 -17.100 1.00 72.31 307 GLY A N 1
ATOM 2461 C CA . GLY A 1 307 ? 5.330 27.751 -17.029 1.00 72.31 307 GLY A CA 1
ATOM 2462 C C . GLY A 1 307 ? 5.083 26.793 -18.197 1.00 72.31 307 GLY A C 1
ATOM 2463 O O . GLY A 1 307 ? 3.976 26.259 -18.306 1.00 72.31 307 GLY A O 1
ATOM 2464 N N . GLU A 1 308 ? 6.087 26.554 -19.044 1.00 73.06 308 GLU A N 1
ATOM 2465 C CA . GLU A 1 308 ? 6.010 25.614 -20.158 1.00 73.06 308 GLU A CA 1
ATOM 2466 C C . GLU A 1 308 ? 6.184 24.181 -19.666 1.00 73.06 308 GLU A C 1
ATOM 2468 O O . GLU A 1 308 ? 6.903 23.897 -18.708 1.00 73.06 308 GLU A O 1
ATOM 2473 N N . PHE A 1 309 ? 5.508 23.243 -20.325 1.00 66.62 309 PHE A N 1
ATOM 2474 C CA . PHE A 1 309 ? 5.580 21.837 -19.946 1.00 66.62 309 PHE A CA 1
ATOM 2475 C C . PHE A 1 309 ? 6.979 21.274 -20.200 1.00 66.62 309 PHE A C 1
ATOM 2477 O O . PHE A 1 309 ? 7.416 21.147 -21.344 1.00 66.62 309 PHE A O 1
ATOM 2484 N N . ILE A 1 310 ? 7.634 20.808 -19.139 1.00 67.50 310 ILE A N 1
ATOM 2485 C CA . ILE A 1 310 ? 8.843 20.004 -19.271 1.00 67.50 310 ILE A CA 1
ATOM 2486 C C . ILE A 1 310 ? 8.411 18.630 -19.777 1.00 67.50 310 ILE A C 1
ATOM 2488 O O . ILE A 1 310 ? 7.650 17.909 -19.123 1.00 67.50 310 ILE A O 1
ATOM 2492 N N . HIS A 1 311 ? 8.894 18.261 -20.963 1.00 67.44 311 HIS A N 1
ATOM 2493 C CA . HIS A 1 311 ? 8.630 16.953 -21.546 1.00 67.44 311 HIS A CA 1
ATOM 2494 C C . HIS A 1 311 ? 9.268 15.855 -20.680 1.00 67.44 311 HIS A C 1
ATOM 2496 O O . HIS A 1 311 ? 10.451 15.557 -20.799 1.00 67.44 311 HIS A O 1
ATOM 2502 N N . ALA A 1 312 ? 8.467 15.251 -19.804 1.00 70.50 312 ALA A N 1
ATOM 2503 C CA . ALA A 1 312 ? 8.881 14.188 -18.884 1.00 70.50 312 ALA A CA 1
ATOM 2504 C C . ALA A 1 312 ? 8.512 12.772 -19.380 1.00 70.50 312 ALA A C 1
ATOM 2506 O O . ALA A 1 312 ? 8.593 11.810 -18.621 1.00 70.50 312 ALA A O 1
ATOM 2507 N N . GLY A 1 313 ? 8.046 12.650 -20.627 1.00 79.38 313 GLY A N 1
ATOM 2508 C CA . GLY A 1 313 ? 7.750 11.374 -21.281 1.00 79.38 313 GLY A CA 1
ATOM 2509 C C . GLY A 1 313 ? 8.956 10.774 -22.011 1.00 79.38 313 GLY A C 1
ATOM 2510 O O . GLY A 1 313 ? 9.993 11.422 -22.160 1.00 79.38 313 GLY A O 1
ATOM 2511 N N . ILE A 1 314 ? 8.802 9.552 -22.523 1.00 89.88 314 ILE A N 1
ATOM 2512 C CA . ILE A 1 314 ? 9.819 8.886 -23.350 1.00 89.88 314 ILE A CA 1
ATOM 2513 C C . ILE A 1 314 ? 9.853 9.586 -24.716 1.00 89.88 314 ILE A C 1
ATOM 2515 O O . ILE A 1 314 ? 8.819 9.720 -25.378 1.00 89.88 314 ILE A O 1
ATOM 2519 N N . ILE A 1 315 ? 11.028 10.093 -25.104 1.00 89.69 315 ILE A N 1
ATOM 2520 C CA . ILE A 1 315 ? 11.215 10.878 -26.337 1.00 89.69 315 ILE A CA 1
ATOM 2521 C C . ILE A 1 315 ? 11.165 9.971 -27.571 1.00 89.69 315 ILE A C 1
ATOM 2523 O O . ILE A 1 315 ? 10.537 10.328 -28.568 1.00 89.69 315 ILE A O 1
ATOM 2527 N N . ASP A 1 316 ? 11.803 8.802 -27.504 1.00 94.25 316 ASP A N 1
ATOM 2528 C CA . ASP A 1 316 ? 11.784 7.834 -28.596 1.00 94.25 316 ASP A CA 1
ATOM 2529 C C . ASP A 1 316 ? 10.403 7.159 -28.693 1.00 94.25 316 ASP A C 1
ATOM 2531 O O . ASP A 1 316 ? 9.929 6.486 -27.775 1.00 94.25 316 ASP A O 1
ATOM 2535 N N . GLU A 1 317 ? 9.728 7.358 -29.825 1.00 94.88 317 GLU A N 1
ATOM 2536 C CA . GLU A 1 317 ? 8.386 6.828 -30.076 1.00 94.88 317 GLU A CA 1
ATOM 2537 C C . GLU A 1 317 ? 8.351 5.294 -30.097 1.00 94.88 317 GLU A C 1
ATOM 2539 O O . GLU A 1 317 ? 7.361 4.700 -29.665 1.00 94.88 317 GLU A O 1
ATOM 2544 N N . ALA A 1 318 ? 9.397 4.640 -30.606 1.00 97.00 318 ALA A N 1
ATOM 2545 C CA . ALA A 1 318 ? 9.460 3.186 -30.668 1.00 97.00 318 ALA A CA 1
ATOM 2546 C C . ALA A 1 318 ? 9.643 2.596 -29.264 1.00 97.00 318 ALA A C 1
ATOM 2548 O O . ALA A 1 318 ? 8.938 1.648 -28.907 1.00 97.00 318 ALA A O 1
ATOM 2549 N N . GLU A 1 319 ? 10.506 3.199 -28.444 1.00 96.88 319 GLU A N 1
ATOM 2550 C CA . GLU A 1 319 ? 10.662 2.835 -27.032 1.00 96.88 319 GLU A CA 1
ATOM 2551 C C . GLU A 1 319 ? 9.365 3.072 -26.252 1.00 96.88 319 GLU A C 1
ATOM 2553 O O . GLU A 1 319 ? 8.900 2.177 -25.543 1.00 96.88 319 GLU A O 1
ATOM 2558 N N . ARG A 1 320 ? 8.699 4.220 -26.456 1.00 96.19 320 ARG A N 1
ATOM 2559 C CA . ARG A 1 320 ? 7.404 4.498 -25.815 1.00 96.19 320 ARG A CA 1
ATOM 2560 C C . ARG A 1 320 ? 6.351 3.458 -26.186 1.00 96.19 320 ARG A C 1
ATOM 2562 O O . ARG A 1 320 ? 5.629 2.980 -25.314 1.00 96.19 320 ARG A O 1
ATOM 2569 N N . ARG A 1 321 ? 6.235 3.103 -27.471 1.00 97.38 321 ARG A N 1
ATOM 2570 C CA . ARG A 1 321 ? 5.264 2.100 -27.941 1.00 97.38 321 ARG A CA 1
ATOM 2571 C C . ARG A 1 321 ? 5.537 0.727 -27.354 1.00 97.38 321 ARG A C 1
ATOM 2573 O O . ARG A 1 321 ? 4.597 0.073 -26.910 1.00 97.38 321 ARG A O 1
ATOM 2580 N N . LYS A 1 322 ? 6.805 0.324 -27.309 1.00 98.00 322 LYS A N 1
ATOM 2581 C CA . LYS A 1 322 ? 7.217 -0.928 -26.680 1.00 98.00 322 LYS A CA 1
ATOM 2582 C C . LYS A 1 322 ? 6.853 -0.944 -25.196 1.00 98.00 322 LYS A C 1
ATOM 2584 O O . LYS A 1 322 ? 6.262 -1.909 -24.720 1.00 98.00 322 LYS A O 1
ATOM 2589 N N . TYR A 1 323 ? 7.151 0.132 -24.472 1.00 97.62 323 TYR A N 1
ATOM 2590 C CA . TYR A 1 323 ? 6.784 0.242 -23.065 1.00 97.62 323 TYR A CA 1
ATOM 2591 C C . TYR A 1 323 ? 5.258 0.195 -22.871 1.00 97.62 323 TYR A C 1
ATOM 2593 O O . TYR A 1 323 ? 4.763 -0.498 -21.983 1.00 97.62 323 TYR A O 1
ATOM 2601 N N . LEU A 1 324 ? 4.494 0.890 -23.720 1.00 98.12 324 LEU A N 1
ATOM 2602 C CA . LEU A 1 324 ? 3.030 0.882 -23.686 1.00 98.12 324 LEU A CA 1
ATOM 2603 C C . LEU A 1 324 ? 2.446 -0.521 -23.918 1.00 98.12 324 LEU A C 1
ATOM 2605 O O . LEU A 1 324 ? 1.484 -0.893 -23.249 1.00 98.12 324 LEU A O 1
ATOM 2609 N N . GLU A 1 325 ? 3.015 -1.307 -24.831 1.00 98.62 325 GLU A N 1
ATOM 2610 C CA . GLU A 1 325 ? 2.609 -2.698 -25.063 1.00 98.62 325 GLU A CA 1
ATOM 2611 C C . GLU A 1 325 ? 2.809 -3.556 -23.806 1.00 98.62 325 GLU A C 1
ATOM 2613 O O . GLU A 1 325 ? 1.874 -4.220 -23.355 1.00 98.62 325 GLU A O 1
ATOM 2618 N N . LEU A 1 326 ? 3.983 -3.459 -23.174 1.00 98.75 326 LEU A N 1
ATOM 2619 C CA . LEU A 1 326 ? 4.278 -4.150 -21.915 1.00 98.75 326 LEU A CA 1
ATOM 2620 C C . LEU A 1 326 ?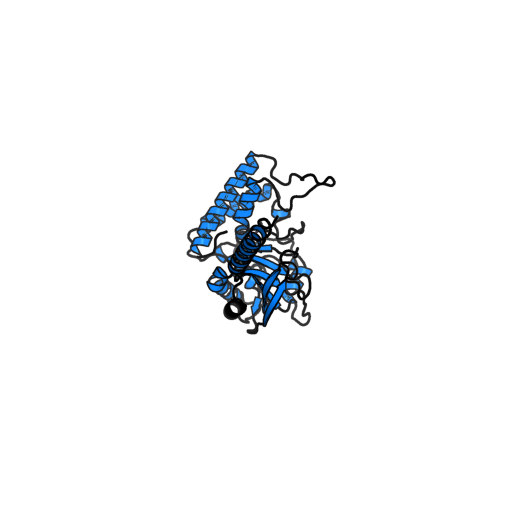 3.342 -3.703 -20.783 1.00 98.75 326 LEU A C 1
ATOM 2622 O O . LEU A 1 326 ? 2.855 -4.530 -20.014 1.00 98.75 326 LEU A O 1
ATOM 2626 N N . ALA A 1 327 ? 3.048 -2.403 -20.698 1.00 98.50 327 ALA A N 1
ATOM 2627 C CA . ALA A 1 327 ? 2.136 -1.856 -19.699 1.00 98.50 327 ALA A CA 1
ATOM 2628 C C . ALA A 1 327 ? 0.707 -2.389 -19.875 1.00 98.50 327 ALA A C 1
ATOM 2630 O O . ALA A 1 327 ? 0.041 -2.688 -18.884 1.00 98.50 327 ALA A O 1
ATOM 2631 N N . ARG A 1 328 ? 0.240 -2.540 -21.121 1.00 98.75 328 ARG A N 1
ATOM 2632 C CA . ARG A 1 328 ? -1.073 -3.124 -21.430 1.00 98.75 328 ARG A CA 1
ATOM 2633 C C . ARG A 1 328 ? -1.129 -4.606 -21.079 1.00 98.75 328 ARG A C 1
ATOM 2635 O O . ARG A 1 328 ? -2.093 -5.016 -20.442 1.00 98.75 328 ARG A O 1
ATOM 2642 N N . ALA A 1 329 ? -0.090 -5.373 -21.412 1.00 98.81 329 ALA A N 1
ATOM 2643 C CA . ALA A 1 329 ? -0.001 -6.785 -21.042 1.00 98.81 329 ALA A CA 1
ATOM 2644 C C . ALA A 1 329 ? -0.036 -6.975 -19.515 1.00 98.81 329 ALA A C 1
ATOM 2646 O O . ALA A 1 329 ? -0.803 -7.789 -19.007 1.00 98.81 329 ALA A O 1
ATOM 2647 N N . PHE A 1 330 ? 0.724 -6.164 -18.770 1.00 98.81 330 PHE A N 1
ATOM 2648 C CA . PHE A 1 330 ? 0.696 -6.174 -17.306 1.00 98.81 330 PHE A CA 1
ATOM 2649 C C . PHE A 1 330 ? -0.673 -5.776 -16.737 1.00 98.81 330 PHE A C 1
ATOM 2651 O O . PHE A 1 330 ? -1.159 -6.394 -15.789 1.00 98.81 330 PHE A O 1
ATOM 2658 N N . ALA A 1 331 ? -1.317 -4.754 -17.308 1.00 98.69 331 ALA A N 1
ATOM 2659 C CA . ALA A 1 331 ? -2.643 -4.329 -16.877 1.00 98.69 331 ALA A CA 1
ATOM 2660 C C . ALA A 1 331 ? -3.697 -5.426 -17.092 1.00 98.69 331 ALA A C 1
ATOM 2662 O O . ALA A 1 331 ? -4.467 -5.709 -16.175 1.00 98.69 331 ALA A O 1
ATOM 2663 N N . GLU A 1 332 ? -3.683 -6.079 -18.256 1.00 98.62 332 GLU A N 1
ATOM 2664 C CA . GLU A 1 332 ? -4.594 -7.175 -18.589 1.00 98.62 332 GLU A CA 1
ATOM 2665 C C . GLU A 1 332 ? -4.384 -8.391 -17.675 1.00 98.62 332 GLU A C 1
ATOM 2667 O O . GLU A 1 332 ? -5.348 -8.896 -17.095 1.00 98.62 332 GLU A O 1
ATOM 2672 N N . ALA A 1 333 ? -3.136 -8.835 -17.492 1.00 98.75 333 ALA A N 1
ATOM 2673 C CA . ALA A 1 333 ? -2.815 -9.932 -16.578 1.00 98.75 333 ALA A CA 1
ATOM 2674 C C . ALA A 1 333 ? -3.237 -9.598 -15.137 1.00 98.75 333 ALA A C 1
ATOM 2676 O O . ALA A 1 333 ? -3.809 -10.433 -14.434 1.00 98.75 333 ALA A O 1
ATOM 2677 N N . GLY A 1 334 ? -3.030 -8.346 -14.714 1.00 98.50 334 GLY A N 1
ATOM 2678 C CA . GLY A 1 334 ? -3.435 -7.862 -13.398 1.00 98.50 334 GLY A CA 1
ATOM 2679 C C . GLY A 1 334 ? -4.949 -7.874 -13.199 1.00 98.50 334 GLY A C 1
ATOM 2680 O O . GLY A 1 334 ? -5.422 -8.250 -12.129 1.00 98.50 334 GLY A O 1
ATOM 2681 N N . ASP A 1 335 ? -5.719 -7.508 -14.225 1.00 98.56 335 ASP A N 1
ATOM 2682 C CA . ASP A 1 335 ? -7.182 -7.561 -14.185 1.00 98.56 335 ASP A CA 1
ATOM 2683 C C . ASP A 1 335 ? -7.699 -9.002 -14.126 1.00 98.56 335 ASP A C 1
ATOM 2685 O O . ASP A 1 335 ? -8.615 -9.277 -13.351 1.00 98.56 335 ASP A O 1
ATOM 2689 N N . LYS A 1 336 ? -7.102 -9.936 -14.882 1.00 98.56 336 LYS A N 1
ATOM 2690 C CA . LYS A 1 336 ? -7.442 -11.370 -14.804 1.00 98.56 336 LYS A CA 1
ATOM 2691 C C . LYS A 1 336 ? -7.194 -11.922 -13.399 1.00 98.56 336 LYS A C 1
ATOM 2693 O O . LYS A 1 336 ? -8.096 -12.526 -12.818 1.00 98.56 336 LYS A O 1
ATOM 2698 N N . ALA A 1 337 ? -6.010 -11.657 -12.843 1.00 98.50 337 ALA A N 1
ATOM 2699 C CA . ALA A 1 337 ? -5.633 -12.111 -11.510 1.00 98.50 337 ALA A CA 1
ATOM 2700 C C . ALA A 1 337 ? -6.565 -11.543 -10.429 1.00 98.50 337 ALA A C 1
ATOM 2702 O O . ALA A 1 337 ? -7.105 -12.304 -9.635 1.00 98.50 337 ALA A O 1
ATOM 2703 N N . LEU A 1 338 ? -6.827 -10.232 -10.431 1.00 97.88 338 LEU A N 1
ATOM 2704 C CA . LEU A 1 338 ? -7.715 -9.599 -9.447 1.00 97.88 338 LEU A CA 1
ATOM 2705 C C . LEU A 1 338 ? -9.174 -10.041 -9.593 1.00 97.88 338 LEU A C 1
ATOM 2707 O O . LEU A 1 338 ? -9.868 -10.207 -8.591 1.00 97.88 338 LEU A O 1
ATOM 2711 N N . LYS A 1 339 ? -9.641 -10.278 -10.823 1.00 97.56 339 LYS A N 1
ATOM 2712 C CA . LYS A 1 339 ? -10.977 -10.831 -11.060 1.00 97.56 339 LYS A CA 1
ATOM 2713 C C . LYS A 1 339 ? -11.133 -12.215 -10.432 1.00 97.56 339 LYS A C 1
ATOM 2715 O O . LYS A 1 339 ? -12.194 -12.500 -9.883 1.00 97.56 339 LYS A O 1
ATOM 2720 N N . PHE A 1 340 ? -10.102 -13.058 -10.523 1.00 97.75 340 PHE A N 1
ATOM 2721 C CA . PHE A 1 340 ? -10.093 -14.381 -9.898 1.00 97.75 340 PHE A CA 1
ATOM 2722 C C . PHE A 1 340 ? -10.216 -14.283 -8.370 1.00 97.75 340 PHE A C 1
ATOM 2724 O O . PHE A 1 340 ? -11.040 -14.976 -7.784 1.00 97.75 340 PHE A O 1
ATOM 2731 N N . GLU A 1 341 ? -9.516 -13.329 -7.750 1.00 96.25 341 GLU A N 1
ATOM 2732 C CA . GLU A 1 341 ? -9.608 -13.027 -6.308 1.00 96.25 341 GLU A CA 1
ATOM 2733 C C . GLU A 1 341 ? -10.955 -12.402 -5.875 1.00 96.25 341 GLU A C 1
ATOM 2735 O O . GLU A 1 341 ? -11.131 -12.026 -4.714 1.00 96.25 341 GLU A O 1
ATOM 2740 N N . GLY A 1 342 ? -11.901 -12.195 -6.801 1.00 95.00 342 GLY A N 1
ATOM 2741 C CA . GLY A 1 342 ? -13.159 -11.496 -6.524 1.00 95.00 342 GLY A CA 1
ATOM 2742 C C . GLY A 1 342 ? -12.965 -10.027 -6.135 1.00 95.00 342 GLY A C 1
ATOM 2743 O O . GLY A 1 342 ? -13.795 -9.460 -5.423 1.00 95.00 342 GLY A O 1
ATOM 2744 N N . GLN A 1 343 ? -11.863 -9.415 -6.567 1.00 95.50 343 GLN A N 1
ATOM 2745 C CA . GLN A 1 343 ? -11.504 -8.048 -6.214 1.00 95.50 343 GLN A CA 1
ATOM 2746 C C . GLN A 1 343 ? -12.016 -7.031 -7.243 1.00 95.50 343 GLN A C 1
ATOM 2748 O O . GLN A 1 343 ? -12.159 -7.353 -8.428 1.00 95.50 343 GLN A O 1
ATOM 2753 N N . PRO A 1 344 ? -12.263 -5.778 -6.823 1.00 91.81 344 PRO A N 1
ATOM 2754 C CA . PRO A 1 344 ? -12.667 -4.715 -7.733 1.00 91.81 344 PRO A CA 1
ATOM 2755 C C . PRO A 1 344 ? -11.585 -4.398 -8.777 1.00 91.81 344 PRO A C 1
ATOM 2757 O O . PRO A 1 344 ? -10.396 -4.331 -8.481 1.00 91.81 344 PRO A O 1
ATOM 2760 N N . ILE A 1 345 ? -12.017 -4.135 -10.009 1.00 90.44 345 ILE A N 1
ATOM 2761 C CA . ILE A 1 345 ? -11.155 -3.698 -11.116 1.00 90.44 345 ILE A CA 1
ATOM 2762 C C . ILE A 1 345 ? -11.346 -2.187 -11.315 1.00 90.44 345 ILE A C 1
ATOM 2764 O O . ILE A 1 345 ? -12.433 -1.667 -11.059 1.00 90.44 345 ILE A O 1
ATOM 2768 N N . GLN A 1 346 ? -10.272 -1.485 -11.693 1.00 76.44 346 GLN A N 1
ATOM 2769 C CA . GLN A 1 346 ? -10.252 -0.025 -11.854 1.00 76.44 346 GLN A CA 1
ATOM 2770 C C . GLN A 1 346 ? -10.886 0.437 -13.166 1.00 76.44 346 GLN A C 1
ATOM 2772 O O . GLN A 1 346 ? -10.653 -0.238 -14.190 1.00 76.44 346 GLN A O 1
#

Secondary structure (DSSP, 8-state):
--SHHHHHHHHHHHHHHHHHHHHHHSSSSS--PPPHHHHHHHHHHHHHHHHHHSB---TT-HHHHHHHHHHHHH-HHHHHHEEEEEEEEE-SSTT---TTT-SS-EEE-HHHIIIIIITTEEE-S--EEEEEE-TTT--EEEEEEEEEEE--SS-GGGSSS-GGGSHHHHHHHHH--EEEEEEETTEEEEEEE-S---TTS--------S-S-EE-TTS-EESGGGSHHHHS-TT-TTHHHHHHHHHHHHHHHGGGTHHHHSSTT-TT--TTB---SSHHHHGGGHHHHHHHHHHT-PSSPPB-TTSPBP--S-S-HHHHHHHHHHHHHHHHHHHHHHHHTTPPP-

Radius of gyration: 24.93 Å; chains: 1; bounding box: 82×75×56 Å

Foldseek 3Di:
DPDPPPVVVVVVVVVVVVVVVVVVVPVPPPDPFDPPVVLVVLLVVVQQQLQVLFADDALADLPSLLSSLVSQLLDPSQQVQADQWAWEAAAPAPPDPPLVPDLGIATFFSLCCRNAVSSQWHFHNDKDWDWDQPPVPRFIKIKIKTFTAGSQNYDQLNHLWNLLVPPVSLQLRHFQGIWMFIGTRSHRRYIHGYPDGHPVTDDDHDDDPPDGWDQDPVRDIGSPCLALPSRADPPQPLRVLLVVLLVQLLVLCVVLVVQVCQDPVNPVSDVHGQHNNGSNSNLSCLVVQLVCLVVQADPVFDAPPVRHTDRSGDPDPVSSVSSNVSSVSNNVSSCSRCVVSVHDRD